Protein 4ZPJ (pdb70)

B-factor: mean 47.38, std 11.6, range [28.97, 118.09]

Structure (mmCIF, N/CA/C/O backbone):
data_4ZPJ
#
_entry.id   4ZPJ
#
_cell.length_a   46.818
_cell.length_b   88.531
_cell.length_c   99.397
_cell.angle_alpha   90.000
_cell.angle_beta   90.000
_cell.angle_gamma   90.000
#
_symmetry.space_group_name_H-M   'P 21 21 21'
#
loop_
_entity.id
_entity.type
_entity.pdbx_description
1 polymer 'Extracellular ligand-binding receptor'
2 non-polymer 'ZINC ION'
3 non-polymer 'CHLORIDE ION'
4 water water
#
loop_
_atom_site.group_PDB
_atom_site.id
_atom_site.type_symbol
_atom_site.label_atom_id
_atom_site.label_alt_id
_atom_site.label_comp_id
_atom_site.label_asym_id
_atom_site.label_entity_id
_atom_site.label_seq_id
_atom_site.pdbx_PDB_ins_code
_atom_site.Cartn_x
_atom_site.Cartn_y
_atom_site.Cartn_z
_atom_site.occupancy
_atom_site.B_iso_or_equiv
_atom_site.auth_seq_id
_atom_site.auth_comp_id
_atom_site.auth_asym_id
_atom_site.auth_atom_id
_atom_site.pdbx_PDB_model_num
ATOM 1 N N . GLU A 1 53 ? 28.581 29.303 33.681 1.00 62.41 79 GLU A N 1
ATOM 2 C CA . GLU A 1 53 ? 29.725 29.479 34.621 1.00 63.18 79 GLU A CA 1
ATOM 3 C C . GLU A 1 53 ? 30.427 30.835 34.411 1.00 59.55 79 GLU A C 1
ATOM 4 O O . GLU A 1 53 ? 30.475 31.632 35.351 1.00 57.10 79 GLU A O 1
ATOM 10 N N . PRO A 1 54 ? 30.970 31.111 33.200 1.00 58.96 80 PRO A N 1
ATOM 11 C CA . PRO A 1 54 ? 31.718 32.373 33.164 1.00 57.23 80 PRO A CA 1
ATOM 12 C C . PRO A 1 54 ? 30.842 33.615 33.249 1.00 54.87 80 PRO A C 1
ATOM 13 O O . PRO A 1 54 ? 29.689 33.621 32.823 1.00 53.20 80 PRO A O 1
ATOM 17 N N . ILE A 1 55 ? 31.415 34.655 33.841 1.00 51.75 81 ILE A N 1
ATOM 18 C CA . ILE A 1 55 ? 30.758 35.924 33.969 1.00 50.00 81 ILE A CA 1
ATOM 19 C C . ILE A 1 55 ? 31.243 36.729 32.794 1.00 50.22 81 ILE A C 1
ATOM 20 O O . ILE A 1 55 ? 32.406 37.041 32.719 1.00 52.69 81 ILE A O 1
ATOM 25 N N . ARG A 1 56 ? 30.360 37.053 31.868 1.00 50.30 82 ARG A N 1
ATOM 26 C CA . ARG A 1 56 ? 30.755 37.763 30.669 1.00 49.52 82 ARG A CA 1
ATOM 27 C C . ARG A 1 56 ? 30.494 39.260 30.727 1.00 44.64 82 ARG A C 1
ATOM 28 O O . ARG A 1 56 ? 29.374 39.720 30.853 1.00 46.22 82 ARG A O 1
ATOM 36 N N . ILE A 1 57 ? 31.555 40.021 30.575 1.00 42.05 83 ILE A N 1
ATOM 37 C CA . ILE A 1 57 ? 31.516 41.422 30.667 1.00 43.54 83 ILE A CA 1
ATOM 38 C C . ILE A 1 57 ? 32.019 42.106 29.403 1.00 43.18 83 ILE A C 1
ATOM 39 O O . ILE A 1 57 ? 33.165 41.925 28.994 1.00 45.54 83 ILE A O 1
ATOM 44 N N . GLY A 1 58 ? 31.168 42.912 28.804 1.00 42.18 84 GLY A N 1
ATOM 45 C CA . GLY A 1 58 ? 31.539 43.602 27.573 1.00 44.26 84 GLY A CA 1
ATOM 46 C C . GLY A 1 58 ? 32.260 44.871 27.901 1.00 41.92 84 GLY A C 1
ATOM 47 O O . GLY A 1 58 ? 31.950 45.516 28.892 1.00 48.13 84 GLY A O 1
ATOM 48 N N . VAL A 1 59 ? 33.244 45.221 27.103 1.00 41.25 85 VAL A N 1
ATOM 49 C CA . VAL A 1 59 ? 33.903 46.496 27.249 1.00 40.76 85 VAL A CA 1
ATOM 50 C C . VAL A 1 59 ? 33.904 47.160 25.902 1.00 42.59 85 VAL A C 1
ATOM 51 O O . VAL A 1 59 ? 34.445 46.602 24.901 1.00 39.95 85 VAL A O 1
ATOM 55 N N . LEU A 1 60 ? 33.268 48.318 25.842 1.00 41.09 86 LEU A N 1
ATOM 56 C CA . LEU A 1 60 ? 33.192 49.078 24.573 1.00 40.91 86 LEU A CA 1
ATOM 57 C C . LEU A 1 60 ? 34.035 50.319 24.791 1.00 42.03 86 LEU A C 1
ATOM 58 O O . LEU A 1 60 ? 33.734 51.140 25.680 1.00 41.32 86 LEU A O 1
ATOM 63 N N . LEU A 1 61 ? 35.103 50.477 24.020 1.00 42.10 87 LEU A N 1
ATOM 64 C CA . LEU A 1 61 ? 35.983 51.630 24.230 1.00 41.46 87 LEU A CA 1
ATOM 65 C C . LEU A 1 61 ? 36.443 52.152 22.891 1.00 41.48 87 LEU A C 1
ATOM 66 O O . LEU A 1 61 ? 36.386 51.424 21.886 1.00 40.89 87 LEU A O 1
ATOM 71 N N . THR A 1 62 ? 36.912 53.401 22.876 1.00 38.82 88 THR A N 1
ATOM 72 C CA . THR A 1 62 ? 37.587 53.936 21.705 1.00 39.07 88 THR A CA 1
ATOM 73 C C . THR A 1 62 ? 39.031 53.660 21.898 1.00 40.38 88 THR A C 1
ATOM 74 O O . THR A 1 62 ? 39.656 54.259 22.795 1.00 37.80 88 THR A O 1
ATOM 78 N N . LEU A 1 63 ? 39.573 52.735 21.082 1.00 42.01 89 LEU A N 1
ATOM 79 C CA . LEU A 1 63 ? 40.917 52.261 21.321 1.00 42.04 89 LEU A CA 1
ATOM 80 C C . LEU A 1 63 ? 41.887 52.463 20.170 1.00 45.80 89 LEU A C 1
ATOM 81 O O . LEU A 1 63 ? 43.035 52.066 20.300 1.00 49.40 89 LEU A O 1
ATOM 86 N N . SER A 1 64 ? 41.414 53.043 19.071 1.00 46.41 90 SER A N 1
ATOM 87 C CA . SER A 1 64 ? 42.227 53.512 17.951 1.00 48.31 90 SER A CA 1
ATOM 88 C C . SER A 1 64 ? 41.708 54.889 17.497 1.00 49.51 90 SER A C 1
ATOM 89 O O . SER A 1 64 ? 40.735 55.383 18.021 1.00 46.52 90 SER A O 1
ATOM 92 N N . GLY A 1 65 ? 42.347 55.492 16.493 1.00 54.15 91 GLY A N 1
ATOM 93 C CA . GLY A 1 65 ? 42.142 56.920 16.176 1.00 55.83 91 GLY A CA 1
ATOM 94 C C . GLY A 1 65 ? 42.737 57.818 17.280 1.00 58.78 91 GLY A C 1
ATOM 95 O O . GLY A 1 65 ? 43.246 57.346 18.297 1.00 54.09 91 GLY A O 1
ATOM 96 N N . PRO A 1 66 ? 42.674 59.140 17.090 1.00 63.51 92 PRO A N 1
ATOM 97 C CA . PRO A 1 66 ? 43.263 60.056 18.072 1.00 60.72 92 PRO A CA 1
ATOM 98 C C . PRO A 1 66 ? 42.640 59.964 19.498 1.00 56.96 92 PRO A C 1
ATOM 99 O O . PRO A 1 66 ? 43.292 60.290 20.500 1.00 54.68 92 PRO A O 1
ATOM 103 N N . GLN A 1 67 ? 41.430 59.454 19.642 1.00 53.89 93 GLN A N 1
ATOM 104 C CA . GLN A 1 67 ? 40.929 59.303 21.013 1.00 54.25 93 GLN A CA 1
ATOM 105 C C . GLN A 1 67 ? 41.346 58.006 21.709 1.00 49.90 93 GLN A C 1
ATOM 106 O O . GLN A 1 67 ? 41.068 57.840 22.876 1.00 48.76 93 GLN A O 1
ATOM 112 N N . GLY A 1 68 ? 42.078 57.141 21.020 1.00 46.41 94 GLY A N 1
ATOM 113 C CA . GLY A 1 68 ? 42.451 55.850 21.550 1.00 46.67 94 GLY A CA 1
ATOM 114 C C . GLY A 1 68 ? 43.234 55.880 22.812 1.00 44.17 94 GLY A C 1
ATOM 115 O O . GLY A 1 68 ? 43.136 54.998 23.634 1.00 47.67 94 GLY A O 1
ATOM 116 N N . VAL A 1 69 ? 44.033 56.895 22.977 1.00 45.03 95 VAL A N 1
ATOM 117 C CA A VAL A 1 69 ? 44.771 57.081 24.227 0.60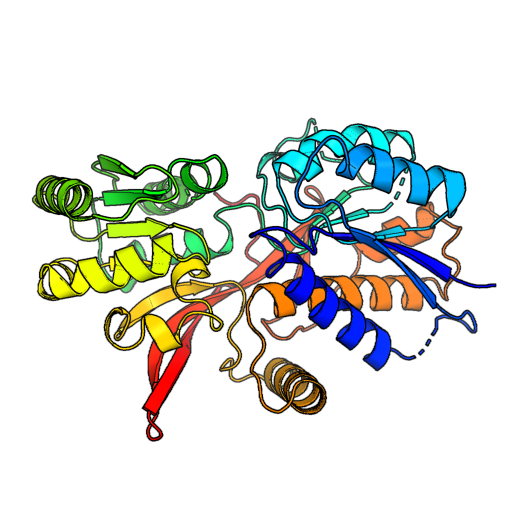 46.50 95 VAL A CA 1
ATOM 118 C CA B VAL A 1 69 ? 44.764 57.085 24.235 0.40 44.91 95 VAL A CA 1
ATOM 119 C C . VAL A 1 69 ? 43.860 57.096 25.489 1.00 44.79 95 VAL A C 1
ATOM 120 O O . VAL A 1 69 ? 44.273 56.627 26.549 1.00 43.06 95 VAL A O 1
ATOM 127 N N . ASN A 1 70 ? 42.630 57.597 25.351 1.00 43.21 96 ASN A N 1
ATOM 128 C CA . ASN A 1 70 ? 41.663 57.666 26.442 1.00 44.03 96 ASN A CA 1
ATOM 129 C C . ASN A 1 70 ? 41.051 56.294 26.737 1.00 44.94 96 ASN A C 1
ATOM 130 O O . ASN A 1 70 ? 41.023 55.829 27.900 1.00 38.54 96 ASN A O 1
ATOM 135 N N . GLY A 1 71 ? 40.626 55.595 25.687 1.00 42.41 97 GLY A N 1
ATOM 136 C CA . GLY A 1 71 ? 40.162 54.229 25.914 1.00 43.42 97 GLY A CA 1
ATOM 137 C C . GLY A 1 71 ? 41.218 53.301 26.512 1.00 42.60 97 GLY A C 1
ATOM 138 O O . GLY A 1 71 ? 40.932 52.524 27.437 1.00 41.69 97 GLY A O 1
ATOM 139 N N . GLU A 1 72 ? 42.433 53.382 25.972 1.00 40.92 98 GLU A N 1
ATOM 140 C CA . GLU A 1 72 ? 43.579 52.624 26.491 1.00 41.02 98 GLU A CA 1
ATOM 141 C C . GLU A 1 72 ? 43.747 52.849 28.017 1.00 39.29 98 GLU A C 1
ATOM 142 O O . GLU A 1 72 ? 43.986 51.895 28.780 1.00 37.64 98 GLU A O 1
ATOM 148 N N . GLY A 1 73 ? 43.6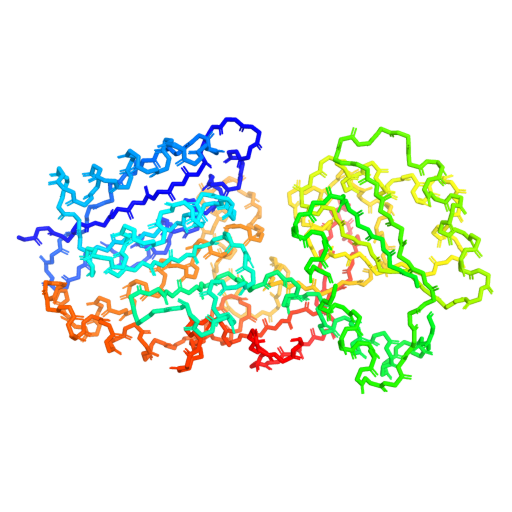14 54.098 28.450 1.00 38.11 99 GLY A N 1
ATOM 149 C CA . GLY A 1 73 ? 43.749 54.440 29.879 1.00 38.42 99 GLY A CA 1
ATOM 150 C C . GLY A 1 73 ? 42.646 53.804 30.701 1.00 39.03 99 GLY A C 1
ATOM 151 O O . GLY A 1 73 ? 42.871 53.279 31.781 1.00 39.15 99 GLY A O 1
ATOM 152 N N . ASN A 1 74 ? 41.435 53.849 30.163 1.00 39.18 100 ASN A N 1
ATOM 153 C CA . ASN A 1 74 ? 40.321 53.253 30.811 1.00 38.19 100 ASN A CA 1
ATOM 154 C C . ASN A 1 74 ? 40.569 51.724 30.949 1.00 39.78 100 ASN A C 1
ATOM 155 O O . ASN A 1 74 ? 40.314 51.150 32.011 1.00 38.89 100 ASN A O 1
ATOM 160 N N . LEU A 1 75 ? 41.070 51.090 29.880 1.00 38.15 101 LEU A N 1
ATOM 161 C CA . LEU A 1 75 ? 41.277 49.664 29.876 1.00 36.76 101 LEU A CA 1
ATOM 162 C C . LEU A 1 75 ? 42.363 49.257 30.840 1.00 36.57 101 LEU A C 1
ATOM 163 O O . LEU A 1 75 ? 42.209 48.272 31.554 1.00 38.71 101 LEU A O 1
ATOM 168 N N . ARG A 1 76 ? 43.439 50.010 30.917 1.00 37.93 102 ARG A N 1
ATOM 169 C CA . ARG A 1 76 ? 44.446 49.737 31.963 1.00 38.29 102 ARG A CA 1
ATOM 170 C C . ARG A 1 76 ? 43.912 49.816 33.381 1.00 39.90 102 ARG A C 1
ATOM 171 O O . ARG A 1 76 ? 44.229 48.973 34.217 1.00 41.50 102 ARG A O 1
ATOM 179 N N . GLY A 1 77 ? 43.131 50.838 33.698 1.00 42.24 103 GLY A N 1
ATOM 180 C CA . GLY A 1 77 ? 42.580 50.949 35.077 1.00 40.51 103 GLY A CA 1
ATOM 181 C C . GLY A 1 77 ? 41.646 49.783 35.414 1.00 38.45 103 GLY A C 1
ATOM 182 O O . GLY A 1 77 ? 41.688 49.191 36.484 1.00 36.50 103 GLY A O 1
ATOM 183 N N . LEU A 1 78 ? 40.787 49.487 34.469 1.00 37.21 104 LEU A N 1
ATOM 184 C CA . LEU A 1 78 ? 39.770 48.466 34.604 1.00 37.98 104 LEU A CA 1
ATOM 185 C C . LEU A 1 78 ? 40.370 47.087 34.829 1.00 36.90 104 LEU A C 1
ATOM 186 O O . LEU A 1 78 ? 39.927 46.389 35.744 1.00 37.19 104 LEU A O 1
ATOM 191 N N . THR A 1 79 ? 41.386 46.692 34.046 1.00 36.59 105 THR A N 1
ATOM 192 C CA . THR A 1 79 ? 41.956 45.373 34.200 1.00 40.47 105 THR A CA 1
ATOM 193 C C . THR A 1 79 ? 42.794 45.252 35.452 1.00 40.23 105 THR A C 1
ATOM 194 O O . THR A 1 79 ? 42.788 44.220 36.076 1.00 48.15 105 THR A O 1
ATOM 198 N N . LEU A 1 80 ? 43.524 46.295 35.793 1.00 38.58 106 LEU A N 1
ATOM 199 C CA . LEU A 1 80 ? 44.205 46.334 37.061 1.00 42.55 106 LEU A CA 1
ATOM 200 C C . LEU A 1 80 ? 43.258 46.055 38.244 1.00 40.02 106 LEU A C 1
ATOM 201 O O . LEU A 1 80 ? 43.613 45.269 39.103 1.00 40.06 106 LEU A O 1
ATOM 206 N N . ALA A 1 81 ? 42.054 46.642 38.252 1.00 38.10 107 ALA A N 1
ATOM 207 C CA . ALA A 1 81 ? 41.081 46.408 39.360 1.00 39.27 107 ALA A CA 1
ATOM 208 C C . ALA A 1 81 ? 40.538 45.045 39.332 1.00 41.16 107 ALA A C 1
ATOM 209 O O . ALA A 1 81 ? 40.414 44.439 40.375 1.00 41.09 107 ALA A O 1
ATOM 211 N N . LEU A 1 82 ? 40.217 44.532 38.144 1.00 41.19 108 LEU A N 1
ATOM 212 C CA . LEU A 1 82 ? 39.674 43.204 38.109 1.00 42.32 108 LEU A CA 1
ATOM 213 C C . LEU A 1 82 ? 40.721 42.148 38.494 1.00 42.54 108 LEU A C 1
ATOM 214 O O . LEU A 1 82 ? 40.406 41.167 39.166 1.00 43.88 108 LEU A O 1
ATOM 219 N N . ASP A 1 83 ? 41.962 42.354 38.113 1.00 41.84 109 ASP A N 1
ATOM 220 C CA . ASP A 1 83 ? 43.026 41.464 38.552 1.00 45.21 109 ASP A CA 1
ATOM 221 C C . ASP A 1 83 ? 43.286 41.494 40.059 1.00 47.19 109 ASP A C 1
ATOM 222 O O . ASP A 1 83 ? 43.536 40.461 40.641 1.00 45.12 109 ASP A O 1
ATOM 227 N N . GLN A 1 84 ? 43.201 42.656 40.710 1.00 49.00 110 GLN A N 1
ATOM 228 C CA . GLN A 1 84 ? 43.403 42.674 42.177 1.00 49.38 110 GLN A CA 1
ATOM 229 C C . GLN A 1 84 ? 42.349 41.867 42.890 1.00 51.39 110 GLN A C 1
ATOM 230 O O . GLN A 1 84 ? 42.619 41.292 43.937 1.00 49.03 110 GLN A O 1
ATOM 236 N N . ALA A 1 85 ? 41.149 41.859 42.310 1.00 54.22 111 ALA A N 1
ATOM 237 C CA . ALA A 1 85 ? 40.040 41.052 42.780 1.00 54.46 111 ALA A CA 1
ATOM 238 C C . ALA A 1 85 ? 40.130 39.582 42.346 1.00 55.70 111 ALA A C 1
ATOM 239 O O . ALA A 1 85 ? 39.262 38.801 42.681 1.00 60.94 111 ALA A O 1
ATOM 241 N N . GLY A 1 86 ? 41.143 39.195 41.578 1.00 56.83 112 GLY A N 1
ATOM 242 C CA . GLY A 1 86 ? 41.302 37.760 41.201 1.00 56.10 112 GLY A CA 1
ATOM 243 C C . GLY A 1 86 ? 40.564 37.271 39.963 1.00 55.00 112 GLY A C 1
ATOM 244 O O . GLY A 1 86 ? 40.665 36.087 39.604 1.00 58.03 112 GLY A O 1
ATOM 253 N N . GLN A 1 88 ? 37.591 36.510 39.335 1.00 53.25 114 GLN A N 1
ATOM 254 C CA . GLN A 1 88 ? 36.564 35.499 39.547 1.00 54.88 114 GLN A CA 1
ATOM 255 C C . GLN A 1 88 ? 35.670 35.906 40.695 1.00 53.00 114 GLN A C 1
ATOM 256 O O . GLN A 1 88 ? 36.101 36.587 41.597 1.00 52.39 114 GLN A O 1
ATOM 262 N N . PHE A 1 89 ? 34.409 35.504 40.634 1.00 54.63 115 PHE A N 1
ATOM 263 C CA . PHE A 1 89 ? 33.452 35.833 41.665 1.00 51.89 115 PHE A CA 1
ATOM 264 C C . PHE A 1 89 ? 32.540 34.688 41.924 1.00 53.48 115 PHE A C 1
ATOM 265 O O . PHE A 1 89 ? 31.941 34.140 40.982 1.00 54.17 115 PHE A O 1
ATOM 273 N N . GLY A 1 90 ? 32.452 34.322 43.202 1.00 54.16 116 GLY A N 1
ATOM 274 C CA . GLY A 1 90 ? 31.668 33.187 43.637 1.00 58.65 116 GLY A CA 1
ATOM 275 C C . GLY A 1 90 ? 31.973 31.904 42.885 1.00 60.69 116 GLY A C 1
ATOM 276 O O . GLY A 1 90 ? 31.055 31.174 42.535 1.00 62.03 116 GLY A O 1
ATOM 277 N N . GLY A 1 91 ? 33.260 31.639 42.638 1.00 61.65 117 GLY A N 1
ATOM 278 C CA . GLY A 1 91 ? 33.693 30.442 41.882 1.00 62.44 117 GLY A CA 1
ATOM 279 C C . GLY A 1 91 ? 33.542 30.577 40.364 1.00 60.31 117 GLY A C 1
ATOM 280 O O . GLY A 1 91 ? 33.719 29.612 39.642 1.00 63.63 117 GLY A O 1
ATOM 281 N N . ARG A 1 92 ? 33.219 31.769 39.877 1.00 54.59 118 ARG A N 1
ATOM 282 C CA . ARG A 1 92 ? 32.930 31.954 38.470 1.00 54.35 118 ARG A CA 1
ATOM 283 C C . ARG A 1 92 ? 33.974 32.873 37.853 1.00 51.79 118 ARG A C 1
ATOM 284 O O . ARG A 1 92 ? 34.195 33.954 38.357 1.00 52.09 118 ARG A O 1
ATOM 292 N N . PRO A 1 93 ? 34.623 32.429 36.769 1.00 50.79 119 PRO A N 1
ATOM 293 C CA . PRO A 1 93 ? 35.674 33.199 36.158 1.00 51.43 119 PRO A CA 1
ATOM 294 C C . PRO A 1 93 ? 35.047 34.337 35.354 1.00 51.54 119 PRO A C 1
ATOM 295 O O . PRO A 1 93 ? 33.998 34.135 34.725 1.00 54.21 119 PRO A O 1
ATOM 299 N N . VAL A 1 94 ? 35.678 35.500 35.366 1.00 51.07 120 VAL A N 1
ATOM 300 C CA . VAL A 1 94 ? 35.264 36.611 34.509 1.00 52.99 120 VAL A CA 1
ATOM 301 C C . VAL A 1 94 ? 35.903 36.460 33.138 1.00 54.92 120 VAL A C 1
ATOM 302 O O . VAL A 1 94 ? 37.036 36.028 33.032 1.00 56.11 120 VAL A O 1
ATOM 306 N N . GLU A 1 95 ? 35.178 36.795 32.086 1.00 56.83 121 GLU A N 1
ATOM 307 C CA . GLU A 1 95 ? 35.833 37.046 30.827 1.00 60.14 121 GLU A CA 1
ATOM 308 C C . GLU A 1 95 ? 35.425 38.382 30.219 1.00 55.53 121 GLU A C 1
ATOM 309 O O . GLU A 1 95 ? 34.253 38.655 29.974 1.00 56.34 121 GLU A O 1
ATOM 315 N N . LEU A 1 96 ? 36.430 39.198 29.981 1.00 49.46 122 LEU A N 1
ATOM 316 C CA . LEU A 1 96 ? 36.261 40.451 29.296 1.00 48.38 122 LEU A CA 1
ATOM 317 C C . LEU A 1 96 ? 36.215 40.291 27.796 1.00 46.64 122 LEU A C 1
ATOM 318 O O . LEU A 1 96 ? 37.105 39.727 27.225 1.00 49.09 122 LEU A O 1
ATOM 323 N N . ILE A 1 97 ? 35.169 40.791 27.174 1.00 46.51 123 ILE A N 1
ATOM 324 C CA . ILE A 1 97 ? 35.053 40.838 25.735 1.00 46.53 123 ILE A CA 1
ATOM 325 C C . ILE A 1 97 ? 35.178 42.319 25.346 1.00 45.25 123 ILE A C 1
ATOM 326 O O . ILE A 1 97 ? 34.321 43.141 25.708 1.00 44.53 123 ILE A O 1
ATOM 331 N N . ILE A 1 98 ? 36.271 42.653 24.669 1.00 43.89 124 ILE A N 1
ATOM 332 C CA . ILE A 1 98 ? 36.633 44.024 24.397 1.00 43.77 124 ILE A CA 1
ATOM 333 C C . ILE A 1 98 ? 36.343 44.345 22.937 1.00 44.94 124 ILE A C 1
ATOM 334 O O . ILE A 1 98 ? 36.861 43.671 22.031 1.00 47.24 124 ILE A O 1
ATOM 339 N N . GLU A 1 99 ? 35.551 45.398 22.714 1.00 43.59 125 GLU A N 1
ATOM 340 C CA . GLU A 1 99 ? 35.315 45.928 21.379 1.00 44.37 125 GLU A CA 1
ATOM 341 C C . GLU A 1 99 ? 35.716 47.385 21.226 1.00 45.42 125 GLU A C 1
ATOM 342 O O . GLU A 1 99 ? 35.363 48.266 22.058 1.00 40.67 125 GLU A O 1
ATOM 348 N N . ASP A 1 100 ? 36.456 47.634 20.155 1.00 43.97 126 ASP A N 1
ATOM 349 C CA . ASP A 1 100 ? 36.883 49.000 19.775 1.00 44.95 126 ASP A CA 1
ATOM 350 C C . ASP A 1 100 ? 35.779 49.690 18.951 1.00 45.26 126 ASP A C 1
ATOM 351 O O . ASP A 1 100 ? 35.345 49.160 17.891 1.00 46.76 126 ASP A O 1
ATOM 356 N N . SER A 1 101 ? 35.333 50.852 19.424 1.00 42.99 127 SER A N 1
ATOM 357 C CA . SER A 1 101 ? 34.320 51.662 18.725 1.00 44.46 127 SER A CA 1
ATOM 358 C C . SER A 1 101 ? 34.954 52.621 17.716 1.00 46.51 127 SER A C 1
ATOM 359 O O . SER A 1 101 ? 34.241 53.230 16.927 1.00 44.36 127 SER A O 1
ATOM 362 N N . ALA A 1 102 ? 36.286 52.758 17.786 1.00 46.73 128 ALA A N 1
ATOM 363 C CA . ALA A 1 102 ? 37.071 53.616 16.893 1.00 51.46 128 ALA A CA 1
ATOM 364 C C . ALA A 1 102 ? 36.584 55.052 16.934 1.00 52.32 128 ALA A C 1
ATOM 365 O O . ALA A 1 102 ? 36.677 55.768 15.926 1.00 53.17 128 ALA A O 1
ATOM 367 N N . GLY A 1 103 ? 36.026 55.462 18.073 1.00 51.85 129 GLY A N 1
ATOM 368 C CA . GLY A 1 103 ? 35.474 56.799 18.193 1.00 51.04 129 GLY A CA 1
ATOM 369 C C . GLY A 1 103 ? 34.334 57.142 17.261 1.00 52.94 129 GLY A C 1
ATOM 370 O O . GLY A 1 103 ? 34.116 58.307 17.011 1.00 51.83 129 GLY A O 1
ATOM 371 N N . GLN A 1 104 ? 33.579 56.151 16.778 1.00 55.46 130 GLN A N 1
ATOM 372 C CA . GLN A 1 104 ? 32.520 56.415 15.777 1.00 59.71 130 GLN A CA 1
ATOM 373 C C . GLN A 1 104 ? 31.154 55.910 16.218 1.00 57.37 130 GLN A C 1
ATOM 374 O O . GLN A 1 104 ? 30.972 54.704 16.392 1.00 57.17 130 GLN A O 1
ATOM 380 N N . PRO A 1 105 ? 30.167 56.814 16.331 1.00 56.87 131 PRO A N 1
ATOM 381 C CA . PRO A 1 105 ? 28.805 56.421 16.722 1.00 56.35 131 PRO A CA 1
ATOM 382 C C . PRO A 1 105 ? 28.240 55.178 16.032 1.00 56.22 131 PRO A C 1
ATOM 383 O O . PRO A 1 105 ? 27.747 54.288 16.720 1.00 50.79 131 PRO A O 1
ATOM 387 N N . GLU A 1 106 ? 28.342 55.098 14.704 1.00 57.33 132 GLU A N 1
ATOM 388 C CA A GLU A 1 106 ? 27.757 53.929 14.026 0.60 61.36 132 GLU A CA 1
ATOM 389 C CA B GLU A 1 106 ? 27.874 53.957 13.907 0.40 58.65 132 GLU A CA 1
ATOM 390 C C . GLU A 1 106 ? 28.512 52.657 14.401 1.00 59.12 132 GLU A C 1
ATOM 391 O O . GLU A 1 106 ? 27.859 51.652 14.653 1.00 61.12 132 GLU A O 1
ATOM 402 N N . GLN A 1 107 ? 29.841 52.698 14.509 1.00 56.12 133 GLN A N 1
ATOM 403 C CA . GLN A 1 107 ? 30.581 51.543 14.958 1.00 55.18 133 GLN A CA 1
ATOM 404 C C . GLN A 1 107 ? 30.276 51.243 16.439 1.00 51.41 133 GLN A C 1
ATOM 405 O O . GLN A 1 107 ? 30.286 50.096 16.821 1.00 47.93 133 GLN A O 1
ATOM 411 N N . ALA A 1 108 ? 29.948 52.259 17.251 1.00 51.93 134 ALA A N 1
ATOM 412 C CA . ALA A 1 108 ? 29.611 52.036 18.667 1.00 50.54 134 ALA A CA 1
ATOM 413 C C . ALA A 1 108 ? 28.339 51.218 18.744 1.00 50.92 134 ALA A C 1
ATOM 414 O O . ALA A 1 108 ? 28.234 50.299 19.545 1.00 48.29 134 ALA A O 1
ATOM 416 N N . ILE A 1 109 ? 27.413 51.528 17.846 1.00 50.91 135 ILE A N 1
ATOM 417 C CA . ILE A 1 109 ? 26.133 50.828 17.728 1.00 53.41 135 ILE A CA 1
ATOM 418 C C . ILE A 1 109 ? 26.282 49.361 17.322 1.00 51.75 135 ILE A C 1
ATOM 419 O O . ILE A 1 109 ? 25.709 48.457 17.945 1.00 52.76 135 ILE A O 1
ATOM 424 N N . THR A 1 110 ? 27.040 49.143 16.265 1.00 50.78 136 THR A N 1
ATOM 425 C CA . THR A 1 110 ? 27.344 47.820 15.787 1.00 50.83 136 THR A CA 1
ATOM 426 C C . THR A 1 110 ? 28.046 47.040 16.894 1.00 49.08 136 THR A C 1
ATOM 427 O O . THR A 1 110 ? 27.672 45.936 17.236 1.00 50.01 136 THR A O 1
ATOM 431 N N . LYS A 1 111 ? 29.107 47.595 17.430 1.00 48.27 137 LYS A N 1
ATOM 432 C CA . LYS A 1 111 ? 29.809 46.892 18.497 1.00 49.51 137 LYS A CA 1
ATOM 433 C C . LYS A 1 111 ? 28.913 46.565 19.686 1.00 47.79 137 LYS A C 1
ATOM 434 O O . LYS A 1 111 ? 29.002 45.473 20.226 1.00 47.04 137 LYS A O 1
ATOM 440 N N . THR A 1 112 ? 28.060 47.507 20.074 1.00 46.72 138 THR A N 1
ATOM 441 C CA . THR A 1 112 ? 27.232 47.341 21.244 1.00 47.61 138 THR A CA 1
ATOM 442 C C . THR A 1 112 ? 26.213 46.283 20.925 1.00 50.96 138 THR A C 1
ATOM 443 O O . THR A 1 112 ? 26.009 45.387 21.734 1.00 50.76 138 THR A O 1
ATOM 447 N N . ARG A 1 113 ? 25.618 46.330 19.722 1.00 53.99 139 ARG A N 1
ATOM 448 C CA . ARG A 1 113 ? 24.647 45.299 19.370 1.00 57.95 139 ARG A CA 1
ATOM 449 C C . ARG A 1 113 ? 25.253 43.910 19.408 1.00 55.02 139 ARG A C 1
ATOM 450 O O . ARG A 1 113 ? 24.628 42.991 19.888 1.00 55.61 139 ARG A O 1
ATOM 458 N N . GLN A 1 114 ? 26.472 43.776 18.913 1.00 52.17 140 GLN A N 1
ATOM 459 C CA . GLN A 1 114 ? 27.195 42.504 18.961 1.00 55.03 140 GLN A CA 1
ATOM 460 C C . GLN A 1 114 ? 27.448 41.960 20.401 1.00 51.17 140 GLN A C 1
ATOM 461 O O . GLN A 1 114 ? 27.217 40.802 20.676 1.00 50.56 140 GLN A O 1
ATOM 467 N N . LEU A 1 115 ? 27.889 42.807 21.316 1.00 48.49 141 LEU A N 1
ATOM 468 C CA . LEU A 1 115 ? 28.204 42.357 22.669 1.00 48.27 141 LEU A CA 1
ATOM 469 C C . LEU A 1 115 ? 26.942 41.872 23.363 1.00 49.25 141 LEU A C 1
ATOM 470 O O . LEU A 1 115 ? 26.977 40.886 24.076 1.00 49.10 141 LEU A O 1
ATOM 475 N N . ILE A 1 116 ? 25.841 42.596 23.156 1.00 49.20 142 ILE A N 1
ATOM 476 C CA . ILE A 1 116 ? 24.552 42.181 23.666 1.00 52.17 142 ILE A CA 1
ATOM 477 C C . ILE A 1 116 ? 24.056 40.895 22.971 1.00 56.42 142 ILE A C 1
ATOM 478 O O . ILE A 1 116 ? 23.820 39.913 23.647 1.00 57.90 142 ILE A O 1
ATOM 483 N N . GLU A 1 117 ? 23.870 40.940 21.646 1.00 59.15 143 GLU A N 1
ATOM 484 C CA . GLU A 1 117 ? 23.211 39.857 20.869 1.00 68.56 143 GLU A CA 1
ATOM 485 C C . GLU A 1 117 ? 24.102 38.614 20.637 1.00 68.24 143 GLU A C 1
ATOM 486 O O . GLU A 1 117 ? 23.677 37.496 20.889 1.00 73.49 143 GLU A O 1
ATOM 492 N N . ARG A 1 118 ? 25.314 38.818 20.127 1.00 65.48 144 ARG A N 1
ATOM 493 C CA . ARG A 1 118 ? 26.273 37.721 19.856 1.00 66.18 144 ARG A CA 1
ATOM 494 C C . ARG A 1 118 ? 26.921 37.211 21.143 1.00 60.06 144 ARG A C 1
ATOM 495 O O . ARG A 1 118 ? 26.853 36.047 21.482 1.00 56.53 144 ARG A O 1
ATOM 503 N N . ASP A 1 119 ? 27.576 38.103 21.855 1.00 56.69 145 ASP A N 1
ATOM 504 C CA . ASP A 1 119 ? 28.418 37.668 22.959 1.00 56.64 145 ASP A CA 1
ATOM 505 C C . ASP A 1 119 ? 27.635 37.397 24.238 1.00 55.91 145 ASP A C 1
ATOM 506 O O . ASP A 1 119 ? 28.143 36.735 25.137 1.00 59.64 145 ASP A O 1
ATOM 511 N N . ARG A 1 120 ? 26.407 37.903 24.309 1.00 54.70 146 ARG A N 1
ATOM 512 C CA . ARG A 1 120 ? 25.515 37.675 25.437 1.00 57.54 146 ARG A CA 1
ATOM 513 C C . ARG A 1 120 ? 26.175 38.091 26.753 1.00 53.90 146 ARG A C 1
ATOM 514 O O . ARG A 1 120 ? 26.218 37.375 27.705 1.00 53.22 146 ARG A O 1
ATOM 522 N N . VAL A 1 121 ? 26.683 39.304 26.796 1.00 51.80 147 VAL A N 1
ATOM 523 C CA . VAL A 1 121 ? 27.329 39.761 28.000 1.00 49.47 147 VAL A CA 1
ATOM 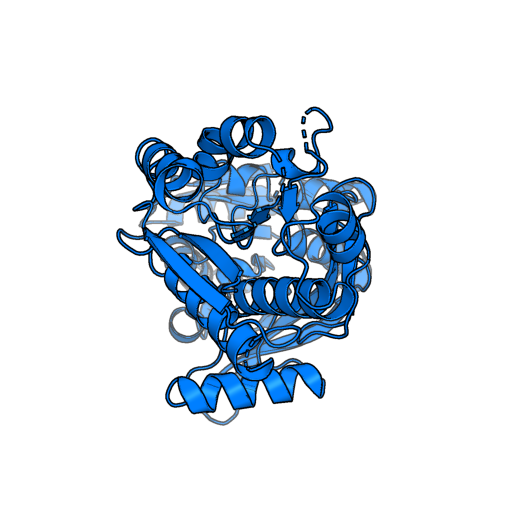524 C C . VAL A 1 121 ? 26.304 40.163 29.045 1.00 49.46 147 VAL A C 1
ATOM 525 O O . VAL A 1 121 ? 25.199 40.528 28.736 1.00 48.50 147 VAL A O 1
ATOM 529 N N . HIS A 1 122 ? 26.698 40.107 30.304 1.00 51.25 148 HIS A N 1
ATOM 530 C CA . HIS A 1 122 ? 25.797 40.390 31.405 1.00 52.43 148 HIS A CA 1
ATOM 531 C C . HIS A 1 122 ? 25.900 41.836 31.891 1.00 47.87 148 HIS A C 1
ATOM 532 O O . HIS A 1 122 ? 25.081 42.282 32.673 1.00 47.72 148 HIS A O 1
ATOM 539 N N . LEU A 1 123 ? 26.919 42.548 31.410 1.00 45.50 149 LEU A N 1
ATOM 540 C CA . LEU A 1 123 ? 27.254 43.877 31.845 1.00 43.70 149 LEU A CA 1
ATOM 541 C C . LEU A 1 123 ? 28.159 44.539 30.793 1.00 40.99 149 LEU A C 1
ATOM 542 O O . LEU A 1 123 ? 29.002 43.871 30.211 1.00 39.68 149 LEU A O 1
ATOM 547 N N . ILE A 1 124 ? 28.033 45.848 30.593 1.00 39.20 150 ILE A N 1
ATOM 548 C CA . ILE A 1 124 ? 28.923 46.592 29.700 1.00 39.39 150 ILE A CA 1
ATOM 549 C C . ILE A 1 124 ? 29.595 47.717 30.439 1.00 38.77 150 ILE A C 1
ATOM 550 O O . ILE A 1 124 ? 28.939 48.438 31.177 1.00 43.05 150 ILE A O 1
ATOM 555 N N . ALA A 1 125 ? 30.903 47.874 30.239 1.00 39.13 151 ALA A N 1
ATOM 556 C CA . ALA A 1 125 ? 31.675 48.970 30.833 1.00 37.97 151 ALA A CA 1
ATOM 557 C C . ALA A 1 125 ? 32.320 49.745 29.709 1.00 40.13 151 ALA A C 1
ATOM 558 O O . ALA A 1 125 ? 32.607 49.186 28.649 1.00 36.74 151 ALA A O 1
ATOM 560 N N . GLY A 1 126 ? 32.543 51.028 29.937 1.00 38.00 152 GLY A N 1
ATOM 561 C CA . GLY A 1 126 ? 33.311 51.818 29.000 1.00 37.89 152 GLY A CA 1
ATOM 562 C C . GLY A 1 126 ? 32.565 53.041 28.499 1.00 41.46 152 GLY A C 1
ATOM 563 O O . GLY A 1 126 ? 32.039 53.855 29.327 1.00 42.84 152 GLY A O 1
ATOM 564 N N . ILE A 1 127 ? 32.576 53.178 27.159 1.00 37.44 153 ILE A N 1
ATOM 565 C CA . ILE A 1 127 ? 32.019 54.280 26.405 1.00 40.50 153 ILE A CA 1
ATOM 566 C C . ILE A 1 127 ? 32.839 55.556 26.495 1.00 42.73 153 ILE A C 1
ATOM 567 O O . ILE A 1 127 ? 32.763 56.355 27.482 1.00 42.21 153 ILE A O 1
ATOM 572 N N . THR A 1 128 ? 33.647 55.751 25.466 1.00 39.39 154 THR A N 1
ATOM 573 C CA . THR A 1 128 ? 34.633 56.785 25.502 1.00 41.87 154 THR A CA 1
ATOM 574 C C . THR A 1 128 ? 34.040 58.142 25.132 1.00 40.03 154 THR A C 1
ATOM 575 O O . THR A 1 128 ? 34.243 59.068 25.855 1.00 40.25 154 THR A O 1
ATOM 579 N N . LEU A 1 129 ? 33.320 58.252 24.021 1.00 42.11 155 LEU A N 1
ATOM 580 C CA . LEU A 1 129 ? 32.872 59.581 23.528 1.00 43.96 155 LEU A CA 1
ATOM 581 C C . LEU A 1 129 ? 31.394 59.846 23.808 1.00 43.43 155 LEU A C 1
ATOM 582 O O . LEU A 1 129 ? 30.556 58.920 23.745 1.00 43.54 155 LEU A O 1
ATOM 587 N N . SER A 1 130 ? 31.083 61.108 24.103 1.00 40.00 156 SER A N 1
ATOM 588 C CA . SER A 1 130 ? 29.717 61.516 24.362 1.00 41.01 156 SER A CA 1
ATOM 589 C C . SER A 1 130 ? 28.832 61.258 23.184 1.00 43.56 156 SER A C 1
ATOM 590 O O . SER A 1 130 ? 27.704 60.802 23.363 1.00 44.33 156 SER A O 1
ATOM 593 N N . ASN A 1 131 ? 29.311 61.532 21.969 1.00 45.88 157 ASN A N 1
ATOM 594 C CA . ASN A 1 131 ? 28.495 61.161 20.794 1.00 51.48 157 ASN A CA 1
ATOM 595 C C . ASN A 1 131 ? 28.264 59.640 20.696 1.00 46.71 157 ASN A C 1
ATOM 596 O O . ASN A 1 131 ? 27.209 59.225 20.279 1.00 45.30 157 ASN A O 1
ATOM 601 N N . GLU A 1 132 ? 29.213 58.820 21.144 1.00 45.33 158 GLU A N 1
ATOM 602 C CA . GLU A 1 132 ? 28.996 57.364 21.124 1.00 45.98 158 GLU A CA 1
ATOM 603 C C . GLU A 1 132 ? 27.925 56.981 22.172 1.00 44.00 158 GLU A C 1
ATOM 604 O O . GLU A 1 132 ? 27.042 56.182 21.912 1.00 41.37 158 GLU A O 1
ATOM 610 N N . ALA A 1 133 ? 27.997 57.597 23.349 1.00 43.15 159 ALA A N 1
ATOM 611 C CA . ALA A 1 133 ? 26.992 57.369 24.424 1.00 43.87 159 ALA A CA 1
ATOM 612 C C . ALA A 1 133 ? 25.559 57.682 23.992 1.00 45.76 159 ALA A C 1
ATOM 613 O O . ALA A 1 133 ? 24.636 56.886 24.231 1.00 44.54 159 ALA A O 1
ATOM 615 N N . ALA A 1 134 ? 25.379 58.864 23.398 1.00 44.71 160 ALA A N 1
ATOM 616 C CA . ALA A 1 134 ? 24.077 59.276 22.914 1.00 49.42 160 ALA A CA 1
ATOM 617 C C . ALA A 1 134 ? 23.561 58.295 21.831 1.00 50.51 160 ALA A C 1
ATOM 618 O O . ALA A 1 134 ? 22.373 57.924 21.816 1.00 52.84 160 ALA A O 1
ATOM 620 N N . ALA A 1 135 ? 24.445 57.855 20.945 1.00 48.08 161 ALA A N 1
ATOM 621 C CA . ALA A 1 135 ? 24.013 56.925 19.906 1.00 48.95 161 ALA A CA 1
ATOM 622 C C . ALA A 1 135 ? 23.680 55.518 20.455 1.00 47.08 161 ALA A C 1
ATOM 623 O O . ALA A 1 135 ? 22.874 54.844 19.884 1.00 47.97 161 ALA A O 1
ATOM 625 N N . VAL A 1 136 ? 24.225 55.070 21.579 1.00 45.59 162 VAL A N 1
ATOM 626 C CA . VAL A 1 136 ? 23.890 53.670 22.045 1.00 46.01 162 VAL A CA 1
ATOM 627 C C . VAL A 1 136 ? 22.924 53.585 23.269 1.00 46.47 162 VAL A C 1
ATOM 628 O O . VAL A 1 136 ? 22.451 52.497 23.681 1.00 46.71 162 VAL A O 1
ATOM 632 N N . ARG A 1 137 ? 22.602 54.737 23.838 1.00 47.78 163 ARG A N 1
ATOM 633 C CA . ARG A 1 137 ? 21.795 54.796 25.079 1.00 45.90 163 ARG A CA 1
ATOM 634 C C . ARG A 1 137 ? 20.514 54.010 24.987 1.00 46.16 163 ARG A C 1
ATOM 635 O O . ARG A 1 137 ? 20.248 53.126 25.835 1.00 45.96 163 ARG A O 1
ATOM 643 N N . ASP A 1 138 ? 19.707 54.339 23.983 1.00 46.67 164 ASP A N 1
ATOM 644 C CA . ASP A 1 138 ? 18.449 53.638 23.733 1.00 48.41 164 ASP A CA 1
ATOM 645 C C . ASP A 1 138 ? 18.651 52.130 23.549 1.00 48.04 164 ASP A C 1
ATOM 646 O O . ASP A 1 138 ? 17.866 51.344 24.071 1.00 50.68 164 ASP A O 1
ATOM 651 N N . ILE A 1 139 ? 19.721 51.710 22.878 1.00 47.47 165 ILE A N 1
ATOM 652 C CA . ILE A 1 139 ? 19.995 50.265 22.724 1.00 47.49 165 ILE A CA 1
ATOM 653 C C . ILE A 1 139 ? 20.258 49.612 24.076 1.00 46.82 165 ILE A C 1
ATOM 654 O O . ILE A 1 139 ? 19.708 48.582 24.414 1.00 47.78 165 ILE A O 1
ATOM 659 N N . LEU A 1 140 ? 21.108 50.227 24.870 1.00 47.67 166 LEU A N 1
ATOM 660 C CA . LEU A 1 140 ? 21.406 49.662 26.160 1.00 46.28 166 LEU A CA 1
ATOM 661 C C . LEU A 1 140 ? 20.151 49.568 27.016 1.00 46.80 166 LEU A C 1
ATOM 662 O O . LEU A 1 140 ? 19.901 48.532 27.627 1.00 46.87 166 LEU A O 1
ATOM 667 N N . VAL A 1 141 ? 19.330 50.609 27.003 1.00 47.85 167 VAL A N 1
ATOM 668 C CA . VAL A 1 141 ? 18.127 50.633 27.865 1.00 48.15 167 VAL A CA 1
ATOM 669 C C . VAL A 1 141 ? 17.089 49.655 27.387 1.00 50.44 167 VAL A C 1
ATOM 670 O O . VAL A 1 141 ? 16.547 48.869 28.176 1.00 48.12 167 VAL A O 1
ATOM 674 N N . GLN A 1 142 ? 16.853 49.644 26.078 1.00 55.73 168 GLN A N 1
ATOM 675 C CA . GLN A 1 142 ? 15.898 48.698 25.517 1.00 56.24 168 GLN A CA 1
ATOM 676 C C . GLN A 1 142 ? 16.333 47.289 25.841 1.00 54.83 168 GLN A C 1
ATOM 677 O O . GLN A 1 142 ? 15.516 46.437 26.149 1.00 57.85 168 GLN A O 1
ATOM 683 N N . ALA A 1 143 ? 17.628 47.030 25.773 1.00 51.49 169 ALA A N 1
ATOM 684 C CA . ALA A 1 143 ? 18.124 45.693 26.106 1.00 52.97 169 ALA A CA 1
ATOM 685 C C . ALA A 1 143 ? 18.216 45.402 27.640 1.00 51.95 169 ALA A C 1
ATOM 686 O O . ALA A 1 143 ? 18.543 44.300 28.041 1.00 48.70 169 ALA A O 1
ATOM 688 N N . GLU A 1 144 ? 17.885 46.373 28.483 1.00 52.08 170 GLU A N 1
ATOM 689 C CA . GLU A 1 144 ? 17.950 46.198 29.949 1.00 54.76 170 GLU A CA 1
ATOM 690 C C . GLU A 1 144 ? 19.342 45.692 30.357 1.00 51.22 170 GLU A C 1
ATOM 691 O O . GLU A 1 144 ? 19.491 44.757 31.133 1.00 53.09 170 GLU A O 1
ATOM 705 N N . PRO A 1 146 ? 22.877 46.399 32.146 1.00 40.97 172 PRO A N 1
ATOM 706 C CA . PRO A 1 146 ? 23.612 47.205 33.096 1.00 40.90 172 PRO A CA 1
ATOM 707 C C . PRO A 1 146 ? 24.886 47.713 32.489 1.00 39.91 172 PRO A C 1
ATOM 708 O O . PRO A 1 146 ? 25.613 46.965 31.822 1.00 43.49 172 PRO A O 1
ATOM 712 N N . THR A 1 147 ? 25.127 48.995 32.646 1.00 40.34 173 THR A N 1
ATOM 713 C CA . THR A 1 147 ? 26.172 49.682 31.883 1.00 39.80 173 THR A CA 1
ATOM 714 C C . THR A 1 147 ? 26.943 50.594 32.820 1.00 38.52 173 THR A C 1
ATOM 715 O O . THR A 1 147 ? 26.331 51.338 33.575 1.00 39.07 173 THR A O 1
ATOM 719 N N . ILE A 1 148 ? 28.266 50.507 32.795 1.00 37.15 174 ILE A N 1
ATOM 720 C CA . ILE A 1 148 ? 29.122 51.336 33.642 1.00 37.26 174 ILE A CA 1
ATOM 721 C C . ILE A 1 148 ? 29.929 52.269 32.714 1.00 37.24 174 ILE A C 1
ATOM 722 O O . ILE A 1 148 ? 30.861 51.819 32.036 1.00 34.32 174 ILE A O 1
ATOM 727 N N . VAL A 1 149 ? 29.576 53.544 32.685 1.00 36.45 175 VAL A N 1
ATOM 728 C CA . VAL A 1 149 ? 30.285 54.501 31.858 1.00 35.37 175 VAL A CA 1
ATOM 729 C C . VAL A 1 149 ? 31.551 55.000 32.516 1.00 36.61 175 VAL A C 1
ATOM 730 O O . VAL A 1 149 ? 31.512 55.568 33.617 1.00 34.75 175 VAL A O 1
ATOM 734 N N . THR A 1 150 ? 32.687 54.778 31.841 1.00 37.46 176 THR A N 1
ATOM 735 C CA . THR A 1 150 ? 33.977 55.110 32.442 1.00 37.21 176 THR A CA 1
ATOM 736 C C . THR A 1 150 ? 34.564 56.420 31.918 1.00 37.19 176 THR A C 1
ATOM 737 O O . THR A 1 150 ? 35.582 56.901 32.439 1.00 38.38 176 THR A O 1
ATOM 741 N N . ASN A 1 151 ? 33.953 57.023 30.900 1.00 37.76 177 ASN A N 1
ATOM 742 C CA . ASN A 1 151 ? 34.501 58.296 30.420 1.00 37.60 177 ASN A CA 1
ATOM 743 C C . ASN A 1 151 ? 33.452 59.267 29.998 1.00 37.98 177 ASN A C 1
ATOM 744 O O . ASN A 1 151 ? 33.201 60.180 30.732 1.00 42.97 177 ASN A O 1
ATOM 749 N N . ALA A 1 152 ? 32.830 59.074 28.838 1.00 39.21 178 ALA A N 1
ATOM 750 C CA . ALA A 1 152 ? 31.811 59.966 28.279 1.00 37.87 178 ALA A CA 1
ATOM 751 C C . ALA A 1 152 ? 31.094 60.855 29.315 1.00 39.61 178 ALA A C 1
ATOM 752 O O . ALA A 1 152 ? 30.264 60.375 30.075 1.00 42.33 178 ALA A O 1
ATOM 754 N N . GLY A 1 153 ? 31.397 62.146 29.322 1.00 38.68 179 GLY A N 1
ATOM 755 C CA . GLY A 1 153 ? 30.981 63.026 30.434 1.00 42.20 179 GLY A CA 1
ATOM 756 C C . GLY A 1 153 ? 29.703 63.799 30.107 1.00 43.08 179 GLY A C 1
ATOM 757 O O . GLY A 1 153 ? 29.230 64.624 30.921 1.00 39.22 179 GLY A O 1
ATOM 758 N N . LEU A 1 154 ? 29.163 63.536 28.923 1.00 39.56 180 LEU A N 1
ATOM 759 C CA . LEU A 1 154 ? 27.829 64.053 28.496 1.00 45.88 180 LEU A CA 1
ATOM 760 C C . LEU A 1 154 ? 26.849 64.319 29.658 1.00 42.28 180 LEU A C 1
ATOM 761 O O . LEU A 1 154 ? 26.358 63.386 30.311 1.00 39.02 180 LEU A O 1
ATOM 766 N N . GLN A 1 155 ? 26.546 65.579 29.903 1.00 41.49 181 GLN A N 1
ATOM 767 C CA . GLN A 1 155 ? 25.837 65.931 31.118 1.00 45.28 181 GLN A CA 1
ATOM 768 C C . GLN A 1 155 ? 24.473 65.275 31.204 1.00 44.70 181 GLN A C 1
ATOM 769 O O . GLN A 1 155 ? 24.112 64.725 32.238 1.00 44.57 181 GLN A O 1
ATOM 775 N N . ALA A 1 156 ? 23.722 65.349 30.119 1.00 44.78 182 ALA A N 1
ATOM 776 C CA . ALA A 1 156 ? 22.395 64.770 30.067 1.00 45.52 182 ALA A CA 1
ATOM 777 C C . ALA A 1 156 ? 22.332 63.301 30.521 1.00 44.13 182 ALA A C 1
ATOM 778 O O . ALA A 1 156 ? 21.318 62.864 31.057 1.00 43.31 182 ALA A O 1
ATOM 780 N N . LEU A 1 157 ? 23.388 62.526 30.326 1.00 41.35 183 LEU A N 1
ATOM 781 C CA . LEU A 1 157 ? 23.238 61.110 30.571 1.00 43.43 183 LEU A CA 1
ATOM 782 C C . LEU A 1 157 ? 22.790 60.815 31.997 1.00 44.01 183 LEU A C 1
ATOM 783 O O . LEU A 1 157 ? 22.085 59.846 32.214 1.00 47.02 183 LEU A O 1
ATOM 788 N N . THR A 1 158 ? 23.199 61.640 32.963 1.00 41.87 184 THR A N 1
ATOM 789 C CA . THR A 1 158 ? 22.762 61.473 34.347 1.00 42.89 184 THR A CA 1
ATOM 790 C C . THR A 1 158 ? 21.879 62.623 34.869 1.00 42.67 184 THR A C 1
ATOM 791 O O . THR A 1 158 ? 21.092 62.439 35.816 1.00 41.57 184 THR A O 1
ATOM 795 N N . ARG A 1 159 ? 22.023 63.805 34.295 1.00 41.65 185 ARG A N 1
ATOM 796 C CA . ARG A 1 159 ? 21.333 64.970 34.794 1.00 42.34 185 ARG A CA 1
ATOM 797 C C . ARG A 1 159 ? 19.939 65.207 34.214 1.00 46.10 185 ARG A C 1
ATOM 798 O O . ARG A 1 159 ? 19.090 65.818 34.849 1.00 51.34 185 ARG A O 1
ATOM 806 N N . ASP A 1 160 ? 19.705 64.731 33.007 1.00 48.38 186 ASP A N 1
ATOM 807 C CA . ASP A 1 160 ? 18.409 64.837 32.368 1.00 49.78 186 ASP A CA 1
ATOM 808 C C . ASP A 1 160 ? 17.597 63.625 32.772 1.00 48.39 186 ASP A C 1
ATOM 809 O O . ASP A 1 160 ? 17.956 62.521 32.402 1.00 51.40 186 ASP A O 1
ATOM 814 N N . PRO A 1 161 ? 16.482 63.836 33.489 1.00 47.75 187 PRO A N 1
ATOM 815 C CA . PRO A 1 161 ? 15.665 62.698 33.895 1.00 49.54 187 PRO A CA 1
ATOM 816 C C . PRO A 1 161 ? 15.174 61.843 32.714 1.00 48.69 187 PRO A C 1
ATOM 817 O O . PRO A 1 161 ? 14.893 60.686 32.921 1.00 48.91 187 PRO A O 1
ATOM 821 N N . ALA A 1 162 ? 15.097 62.381 31.498 1.00 48.10 188 ALA A N 1
ATOM 822 C CA . ALA A 1 162 ? 14.639 61.544 30.352 1.00 51.28 188 ALA A CA 1
ATOM 823 C C . ALA A 1 162 ? 15.716 60.653 29.731 1.00 51.24 188 ALA A C 1
ATOM 824 O O . ALA A 1 162 ? 15.367 59.690 29.069 1.00 57.92 188 ALA A O 1
ATOM 839 N N . ARG A 1 164 ? 18.377 59.430 31.617 1.00 44.81 190 ARG A N 1
ATOM 840 C CA . ARG A 1 164 ? 18.868 58.544 32.618 1.00 45.37 190 ARG A CA 1
ATOM 841 C C . ARG A 1 164 ? 18.055 57.305 32.628 1.00 45.05 190 ARG A C 1
ATOM 842 O O . ARG A 1 164 ? 17.007 57.220 31.981 1.00 49.27 190 ARG A O 1
ATOM 850 N N . SER A 1 165 ? 18.556 56.321 33.360 1.00 44.74 191 SER A N 1
ATOM 851 C CA . SER A 1 165 ? 17.880 55.030 33.461 1.00 47.57 191 SER A CA 1
ATOM 852 C C . SER A 1 165 ? 18.517 54.241 34.589 1.00 43.28 191 SER A C 1
ATOM 853 O O . SER A 1 165 ? 19.702 54.394 34.844 1.00 44.12 191 SER A O 1
ATOM 856 N N . PRO A 1 166 ? 17.763 53.352 35.239 1.00 45.27 192 PRO A N 1
ATOM 857 C CA . PRO A 1 166 ? 18.368 52.475 36.277 1.00 43.39 192 PRO A CA 1
ATOM 858 C C . PRO A 1 166 ? 19.436 51.521 35.731 1.00 44.58 192 PRO A C 1
ATOM 859 O O . PRO A 1 166 ? 20.247 51.026 36.491 1.00 45.10 192 PRO A O 1
ATOM 863 N N . TYR A 1 167 ? 19.453 51.281 34.426 1.00 42.62 193 TYR A N 1
ATOM 864 C CA . TYR A 1 167 ? 20.511 50.476 33.845 1.00 43.56 193 TYR A CA 1
ATOM 865 C C . TYR A 1 167 ? 21.830 51.244 33.629 1.00 41.80 193 TYR A C 1
ATOM 866 O O . TYR A 1 167 ? 22.853 50.611 33.466 1.00 41.56 193 TYR A O 1
ATOM 875 N N . LEU A 1 168 ? 21.829 52.585 33.693 1.00 43.27 194 LEU A N 1
ATOM 876 C CA . LEU A 1 168 ? 23.031 53.395 33.428 1.00 40.79 194 LEU A CA 1
ATOM 877 C C . LEU A 1 168 ? 23.661 53.981 34.689 1.00 37.22 194 LEU A C 1
ATOM 878 O O . LEU A 1 168 ? 22.994 54.634 35.462 1.00 37.33 194 LEU A O 1
ATOM 883 N N . PHE A 1 169 ? 24.936 53.703 34.863 1.00 34.37 195 PHE A N 1
ATOM 884 C CA . PHE A 1 169 ? 25.739 54.231 35.932 1.00 35.73 195 PHE A CA 1
ATOM 885 C C . PHE A 1 169 ? 26.911 54.939 35.325 1.00 34.54 195 PHE A C 1
ATOM 886 O O . PHE A 1 169 ? 27.422 54.507 34.282 1.00 39.32 195 PHE A O 1
ATOM 894 N N . ARG A 1 170 ? 27.389 55.975 35.982 1.00 32.52 196 ARG A N 1
ATOM 895 C CA . ARG A 1 170 ? 28.583 56.650 35.518 1.00 32.52 196 ARG A CA 1
ATOM 896 C C . ARG A 1 170 ? 29.578 56.811 36.622 1.00 33.95 196 ARG A C 1
ATOM 897 O O . ARG A 1 170 ? 29.225 57.290 37.701 1.00 32.75 196 ARG A O 1
ATOM 905 N N . VAL A 1 171 ? 30.832 56.402 36.383 1.00 35.91 197 VAL A N 1
ATOM 906 C CA . VAL A 1 171 ? 31.839 56.428 37.463 1.00 34.07 197 VAL A CA 1
ATOM 907 C C . VAL A 1 171 ? 32.911 57.489 37.204 1.00 36.33 197 VAL A C 1
ATOM 908 O O . VAL A 1 171 ? 33.839 57.656 38.012 1.00 37.31 197 VAL A O 1
ATOM 912 N N . SER A 1 172 ? 32.833 58.174 36.066 1.00 34.69 198 SER A N 1
ATOM 913 C CA . SER A 1 172 ? 33.817 59.225 35.767 1.00 35.03 198 SER A CA 1
ATOM 914 C C . SER A 1 172 ? 33.357 60.634 36.266 1.00 34.04 198 SER A C 1
ATOM 915 O O . SER A 1 172 ? 33.753 61.135 37.346 1.00 34.14 198 SER A O 1
ATOM 918 N N . PHE A 1 173 ? 32.482 61.261 35.520 1.00 33.67 199 PHE A N 1
ATOM 919 C CA . PHE A 1 173 ? 32.053 62.595 35.884 1.00 34.06 199 PHE A CA 1
ATOM 920 C C . PHE A 1 173 ? 30.970 62.961 34.912 1.00 34.95 199 PHE A C 1
ATOM 921 O O . PHE A 1 173 ? 30.882 62.364 33.836 1.00 31.76 199 PHE A O 1
ATOM 929 N N . ALA A 1 174 ? 30.094 63.882 35.307 1.00 34.51 200 ALA A N 1
ATOM 930 C CA . ALA A 1 174 ? 29.424 64.662 34.253 1.00 36.50 200 ALA A CA 1
ATOM 931 C C . ALA A 1 174 ? 30.373 65.822 33.923 1.00 36.03 200 ALA A C 1
ATOM 932 O O . ALA A 1 174 ? 31.008 66.362 34.846 1.00 38.77 200 ALA A O 1
ATOM 934 N N . ASN A 1 175 ? 30.503 66.204 32.664 1.00 35.28 201 ASN A N 1
ATOM 935 C CA . ASN A 1 175 ? 31.398 67.318 32.306 1.00 34.90 201 ASN A CA 1
ATOM 936 C C . ASN A 1 175 ? 31.243 68.503 33.226 1.00 33.82 201 ASN A C 1
ATOM 937 O O . ASN A 1 175 ? 30.136 68.949 33.487 1.00 34.10 201 ASN A O 1
ATOM 942 N N . GLY A 1 176 ? 32.358 69.018 33.663 1.00 34.23 202 GLY A N 1
ATOM 943 C CA . GLY A 1 176 ? 32.410 70.106 34.592 1.00 36.90 202 GLY A CA 1
ATOM 944 C C . GLY A 1 176 ? 32.501 69.747 36.075 1.00 35.06 202 GLY A C 1
ATOM 945 O O . GLY A 1 176 ? 32.754 70.624 36.935 1.00 34.53 202 GLY A O 1
ATOM 946 N N . GLN A 1 177 ? 32.275 68.492 36.413 1.00 35.61 203 GLN A N 1
ATOM 947 C CA . GLN A 1 177 ? 32.080 68.116 37.834 1.00 32.92 203 GLN A CA 1
ATOM 948 C C . GLN A 1 177 ? 33.369 68.251 38.665 1.00 33.41 203 GLN A C 1
ATOM 949 O O . GLN A 1 177 ? 33.288 68.524 39.836 1.00 33.31 203 GLN A O 1
ATOM 955 N N . TYR A 1 178 ? 34.548 68.033 38.076 1.00 33.01 204 TYR A N 1
ATOM 956 C CA . TYR A 1 178 ? 35.772 68.166 38.827 1.00 35.29 204 TYR A CA 1
ATOM 957 C C . TYR A 1 178 ? 36.365 69.578 38.736 1.00 36.34 204 TYR A C 1
ATOM 958 O O . TYR A 1 178 ? 37.153 69.956 39.587 1.00 35.84 204 TYR A O 1
ATOM 967 N N . ASP A 1 179 ? 35.908 70.373 37.769 1.00 36.24 205 ASP A N 1
ATOM 968 C CA . ASP A 1 179 ? 36.265 71.772 3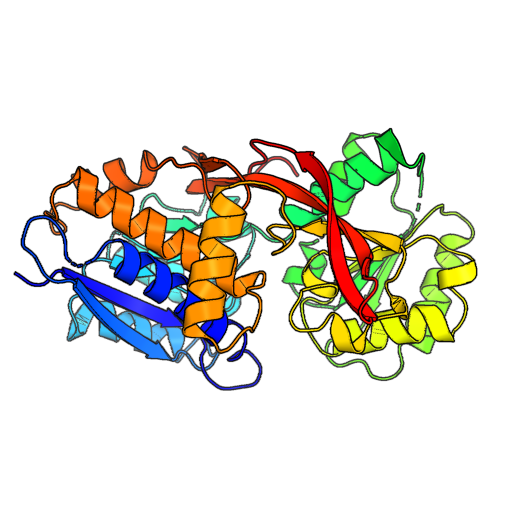7.694 1.00 35.19 205 ASP A CA 1
ATOM 969 C C . ASP A 1 179 ? 35.384 72.738 38.507 1.00 34.19 205 ASP A C 1
ATOM 970 O O . ASP A 1 179 ? 35.848 73.794 38.932 1.00 36.20 205 ASP A O 1
ATOM 975 N N . ALA A 1 180 ? 34.131 72.412 38.724 1.00 34.55 206 ALA A N 1
ATOM 976 C CA . ALA A 1 180 ? 33.234 73.333 39.368 1.00 35.16 206 ALA A CA 1
ATOM 977 C C . ALA A 1 180 ? 33.719 73.725 40.769 1.00 35.25 206 ALA A C 1
ATOM 978 O O . ALA A 1 180 ? 33.630 74.885 41.114 1.00 40.10 206 ALA A O 1
ATOM 980 N N . PRO A 1 181 ? 34.287 72.797 41.556 1.00 34.44 207 PRO A N 1
ATOM 981 C CA . PRO A 1 181 ? 34.782 73.242 42.915 1.00 36.04 207 PRO A CA 1
ATOM 982 C C . PRO A 1 181 ? 35.904 74.256 42.866 1.00 35.01 207 PRO A C 1
ATOM 983 O O . PRO A 1 181 ? 36.112 75.005 43.840 1.00 34.67 207 PRO A O 1
ATOM 987 N N . ALA A 1 182 ? 36.581 74.333 41.724 1.00 30.90 208 ALA A N 1
ATOM 988 C CA . ALA A 1 182 ? 37.621 75.339 41.551 1.00 31.52 208 ALA A CA 1
ATOM 989 C C . ALA A 1 182 ? 37.039 76.712 41.480 1.00 32.60 208 ALA A C 1
ATOM 990 O O . ALA A 1 182 ? 37.717 77.693 41.780 1.00 39.11 208 ALA A O 1
ATOM 992 N N . ALA A 1 183 ? 35.766 76.815 41.158 1.00 33.49 209 ALA A N 1
ATOM 993 C CA . ALA A 1 183 ? 35.095 78.098 41.112 1.00 34.89 209 ALA A CA 1
ATOM 994 C C . ALA A 1 183 ? 34.775 78.547 42.523 1.00 38.40 209 ALA A C 1
ATOM 995 O O . ALA A 1 183 ? 34.916 79.727 42.843 1.00 39.40 209 ALA A O 1
ATOM 997 N N . ASP A 1 184 ? 34.361 77.611 43.367 1.00 37.09 210 ASP A N 1
ATOM 998 C CA . ASP A 1 184 ? 34.254 77.919 44.815 1.00 42.18 210 ASP A CA 1
ATOM 999 C C . ASP A 1 184 ? 35.577 78.348 45.379 1.00 41.57 210 ASP A C 1
ATOM 1000 O O . ASP A 1 184 ? 35.643 79.313 46.100 1.00 42.32 210 ASP A O 1
ATOM 1005 N N . TYR A 1 185 ? 36.631 77.615 45.059 1.00 41.93 211 TYR A N 1
ATOM 1006 C CA . TYR A 1 185 ? 37.950 77.967 45.536 1.00 42.81 211 TYR A CA 1
ATOM 1007 C C . TYR A 1 185 ? 38.353 79.363 45.074 1.00 40.60 211 TYR A C 1
ATOM 1008 O O . TYR A 1 185 ? 38.919 80.123 45.841 1.00 39.81 211 TYR A O 1
ATOM 1017 N N . ALA A 1 186 ? 38.057 79.684 43.818 1.00 39.71 212 ALA A N 1
ATOM 1018 C CA . ALA A 1 186 ? 38.397 81.001 43.238 1.00 38.64 212 ALA A CA 1
ATOM 1019 C C . ALA A 1 186 ? 37.719 82.145 43.997 1.00 40.57 212 ALA A C 1
ATOM 1020 O O . ALA A 1 186 ? 38.336 83.201 44.249 1.00 41.17 212 ALA A O 1
ATOM 1022 N N . TYR A 1 187 ? 36.434 81.949 44.310 1.00 40.24 213 TYR A N 1
ATOM 1023 C CA . TYR A 1 187 ? 35.643 82.935 45.027 1.00 40.67 213 TYR A CA 1
ATOM 1024 C C . TYR A 1 187 ? 36.030 82.975 46.505 1.00 43.37 213 TYR A C 1
ATOM 1025 O O . TYR A 1 187 ? 36.375 84.042 47.033 1.00 43.96 213 TYR A O 1
ATOM 1034 N N . GLU A 1 188 ? 35.900 81.826 47.173 1.00 43.70 214 GLU A N 1
ATOM 1035 C CA . GLU A 1 188 ? 36.021 81.758 48.642 1.00 48.04 214 GLU A CA 1
ATOM 1036 C C . GLU A 1 188 ? 37.451 81.980 49.139 1.00 46.77 214 GLU A C 1
ATOM 1037 O O . GLU A 1 188 ? 37.645 82.682 50.090 1.00 51.01 214 GLU A O 1
ATOM 1043 N N . THR A 1 189 ? 38.422 81.301 48.546 1.00 45.45 215 THR A N 1
ATOM 1044 C CA . THR A 1 189 ? 39.824 81.366 48.998 1.00 46.94 215 THR A CA 1
ATOM 1045 C C . THR A 1 189 ? 40.609 82.411 48.178 1.00 45.11 215 THR A C 1
ATOM 1046 O O . THR A 1 189 ? 41.217 83.301 48.739 1.00 45.10 215 THR A O 1
ATOM 1050 N N . LEU A 1 190 ? 40.555 82.363 46.860 1.00 41.67 216 LEU A N 1
ATOM 1051 C CA . LEU A 1 190 ? 41.404 83.311 46.102 1.00 43.67 216 LEU A CA 1
ATOM 1052 C C . LEU A 1 190 ? 40.885 84.751 46.000 1.00 47.44 216 LEU A C 1
ATOM 1053 O O . LEU A 1 190 ? 41.635 85.655 45.575 1.00 50.63 216 LEU A O 1
ATOM 1058 N N . GLY A 1 191 ? 39.620 84.991 46.340 1.00 45.42 217 GLY A N 1
ATOM 1059 C CA . GLY A 1 191 ? 39.123 86.353 46.331 1.00 45.90 217 GLY A CA 1
ATOM 1060 C C . GLY A 1 191 ? 38.651 86.884 44.996 1.00 47.36 217 GLY A C 1
ATOM 1061 O O . GLY A 1 191 ? 38.345 88.069 44.875 1.00 47.03 217 GLY A O 1
ATOM 1062 N N . TYR A 1 192 ? 38.547 86.022 43.989 1.00 46.99 218 TYR A N 1
ATOM 1063 C CA . TYR A 1 192 ? 38.165 86.482 42.657 1.00 45.25 218 TYR A CA 1
ATOM 1064 C C . TYR A 1 192 ? 36.679 86.761 42.600 1.00 44.90 218 TYR A C 1
ATOM 1065 O O . TYR A 1 192 ? 35.868 86.036 43.171 1.00 45.45 218 TYR A O 1
ATOM 1074 N N . ARG A 1 193 ? 36.313 87.812 41.894 1.00 46.41 219 ARG A N 1
ATOM 1075 C CA . ARG A 1 193 ? 34.924 88.229 41.840 1.00 47.64 219 ARG A CA 1
ATOM 1076 C C . ARG A 1 193 ? 34.370 88.240 40.444 1.00 47.23 219 ARG A C 1
ATOM 1077 O O . ARG A 1 193 ? 33.154 88.090 40.265 1.00 45.72 219 ARG A O 1
ATOM 1085 N N . ARG A 1 194 ? 35.239 88.445 39.464 1.00 47.64 220 ARG A N 1
ATOM 1086 C CA . ARG A 1 194 ? 34.830 88.606 38.079 1.00 49.03 220 ARG A CA 1
ATOM 1087 C C . ARG A 1 194 ? 35.735 87.725 37.246 1.00 46.25 220 ARG A C 1
ATOM 1088 O O . ARG A 1 194 ? 36.958 87.842 37.343 1.00 46.58 220 ARG A O 1
ATOM 1104 N N . VAL A 1 196 ? 36.711 85.537 33.388 1.00 43.69 222 VAL A N 1
ATOM 1105 C CA . VAL A 1 196 ? 36.579 85.197 31.977 1.00 43.92 222 VAL A CA 1
ATOM 1106 C C . VAL A 1 196 ? 36.693 83.698 31.811 1.00 41.72 222 VAL A C 1
ATOM 1107 O O . VAL A 1 196 ? 37.523 83.034 32.477 1.00 43.08 222 VAL A O 1
ATOM 1111 N N . LEU A 1 197 ? 35.885 83.162 30.904 1.00 40.70 223 LEU A N 1
ATOM 1112 C CA . LEU A 1 197 ? 35.892 81.737 30.612 1.00 40.94 223 LEU A CA 1
ATOM 1113 C C . LEU A 1 197 ? 36.372 81.481 29.197 1.00 41.72 223 LEU A C 1
ATOM 1114 O O . LEU A 1 197 ? 36.027 82.210 28.278 1.00 43.59 223 LEU A O 1
ATOM 1119 N N . HIS A 1 198 ? 37.114 80.405 29.024 1.00 40.04 224 HIS A N 1
ATOM 1120 C CA . HIS A 1 198 ? 37.578 80.031 27.745 1.00 43.02 224 HIS A CA 1
ATOM 1121 C C . HIS A 1 198 ? 37.553 78.545 27.558 1.00 41.87 224 HIS A C 1
ATOM 1122 O O . HIS A 1 198 ? 37.920 77.816 28.473 1.00 47.43 224 HIS A O 1
ATOM 1129 N N . ALA A 1 199 ? 37.111 78.083 26.391 1.00 41.25 225 ALA A N 1
ATOM 1130 C CA . ALA A 1 199 ? 37.155 76.660 26.068 1.00 40.06 225 ALA A CA 1
ATOM 1131 C C . ALA A 1 199 ? 37.313 76.360 24.626 1.00 41.46 225 ALA A C 1
ATOM 1132 O O . ALA A 1 199 ? 36.957 77.169 23.770 1.00 43.57 225 ALA A O 1
ATOM 1134 N N . ALA A 1 200 ? 37.777 75.145 24.353 1.00 41.91 226 ALA A N 1
ATOM 1135 C CA . ALA A 1 200 ? 37.705 74.599 23.014 1.00 46.20 226 ALA A CA 1
ATOM 1136 C C . ALA A 1 200 ? 36.233 74.526 22.651 1.00 47.11 226 ALA A C 1
ATOM 1137 O O . ALA A 1 200 ? 35.387 74.268 23.520 1.00 50.32 226 ALA A O 1
ATOM 1139 N N . ASP A 1 201 ? 35.933 74.737 21.387 1.00 48.47 227 ASP A N 1
ATOM 1140 C CA . ASP A 1 201 ? 34.555 74.878 20.925 1.00 51.35 227 ASP A CA 1
ATOM 1141 C C . ASP A 1 201 ? 33.976 73.534 20.569 1.00 51.45 227 ASP A C 1
ATOM 1142 O O . ASP A 1 201 ? 33.890 73.165 19.375 1.00 53.20 227 ASP A O 1
ATOM 1147 N N . TYR A 1 202 ? 33.574 72.798 21.589 1.00 49.42 228 TYR A N 1
ATOM 1148 C CA . TYR A 1 202 ? 32.757 71.610 21.384 1.00 49.10 228 TYR A CA 1
ATOM 1149 C C . TYR A 1 202 ? 31.874 71.392 22.627 1.00 48.72 228 TYR A C 1
ATOM 1150 O O . TYR A 1 202 ? 31.924 72.177 23.612 1.00 43.85 228 TYR A O 1
ATOM 1159 N N . ALA A 1 203 ? 31.049 70.345 22.560 1.00 48.86 229 ALA A N 1
ATOM 1160 C CA . ALA A 1 203 ? 30.010 70.116 23.546 1.00 47.98 229 ALA A CA 1
ATOM 1161 C C . ALA A 1 203 ? 30.605 70.118 24.964 1.00 42.00 229 ALA A C 1
ATOM 1162 O O . ALA A 1 203 ? 30.143 70.860 25.797 1.00 45.31 229 ALA A O 1
ATOM 1164 N N . ALA A 1 204 ? 31.650 69.344 25.201 1.00 40.59 230 ALA A N 1
ATOM 1165 C CA . ALA A 1 204 ? 32.235 69.229 26.539 1.00 40.30 230 ALA A CA 1
ATOM 1166 C C . ALA A 1 204 ? 32.739 70.583 27.049 1.00 41.76 230 ALA A C 1
ATOM 1167 O O . ALA A 1 204 ? 32.611 70.907 28.237 1.00 35.14 230 ALA A O 1
ATOM 1169 N N . GLY A 1 205 ? 33.230 71.385 26.098 1.00 42.47 231 GLY A N 1
ATOM 1170 C CA . GLY A 1 205 ? 33.667 72.757 26.347 1.00 44.18 231 GLY A CA 1
ATOM 1171 C C . GLY A 1 205 ? 32.557 73.689 26.816 1.00 45.04 231 GLY A C 1
ATOM 1172 O O . GLY A 1 205 ? 32.688 74.379 27.829 1.00 41.33 231 GLY A O 1
ATOM 1173 N N . HIS A 1 206 ? 31.455 73.711 26.083 1.00 44.66 232 HIS A N 1
ATOM 1174 C CA . HIS A 1 206 ? 30.300 74.415 26.559 1.00 44.97 232 HIS A CA 1
ATOM 1175 C C . HIS A 1 206 ? 29.834 73.968 27.940 1.00 44.25 232 HIS A C 1
ATOM 1176 O O . HIS A 1 206 ? 29.513 74.806 28.761 1.00 41.49 232 HIS A O 1
ATOM 1183 N N . GLU A 1 207 ? 29.770 72.653 28.166 1.00 43.86 233 GLU A N 1
ATOM 1184 C CA . GLU A 1 207 ? 29.242 72.105 29.424 1.00 40.65 233 GLU A CA 1
ATOM 1185 C C . GLU A 1 207 ? 30.156 72.418 30.577 1.00 40.33 233 GLU A C 1
ATOM 1186 O O . GLU A 1 207 ? 29.660 72.665 31.682 1.00 39.84 233 GLU A O 1
ATOM 1192 N N . GLU A 1 208 ? 31.478 72.392 30.347 1.00 39.54 234 GLU A N 1
ATOM 1193 C CA . GLU A 1 208 ? 32.467 72.810 31.373 1.00 37.97 234 GLU A CA 1
ATOM 1194 C C . GLU A 1 208 ? 32.382 74.305 31.723 1.00 38.68 234 GLU A C 1
ATOM 1195 O O . GLU A 1 208 ? 32.507 74.695 32.905 1.00 36.16 234 GLU A O 1
ATOM 1209 N N . ALA A 1 210 ? 29.664 76.111 31.453 1.00 38.66 236 ALA A N 1
ATOM 1210 C CA . ALA A 1 210 ? 28.389 76.264 32.143 1.00 39.33 236 ALA A CA 1
ATOM 1211 C C . ALA A 1 210 ? 28.449 75.792 33.567 1.00 39.12 236 ALA A C 1
ATOM 1212 O O . ALA A 1 210 ? 27.804 76.369 34.428 1.00 42.68 236 ALA A O 1
ATOM 1214 N N . ALA A 1 211 ? 29.248 74.766 33.841 1.00 38.68 237 ALA A N 1
ATOM 1215 C CA . ALA A 1 211 ? 29.312 74.211 35.169 1.00 38.66 237 ALA A CA 1
ATOM 1216 C C . ALA A 1 211 ? 30.137 75.153 36.029 1.00 39.41 237 ALA A C 1
ATOM 1217 O O . ALA A 1 211 ? 29.803 75.402 37.179 1.00 42.49 237 ALA A O 1
ATOM 1219 N N . PHE A 1 212 ? 31.191 75.717 35.441 1.00 39.69 238 PHE A N 1
ATOM 1220 C CA . PHE A 1 212 ? 32.021 76.659 36.151 1.00 39.38 238 PHE A CA 1
ATOM 1221 C C . PHE A 1 212 ? 31.260 77.933 36.492 1.00 40.41 238 PHE A C 1
ATOM 1222 O O . PHE A 1 212 ? 31.327 78.405 37.606 1.00 37.96 238 PHE A O 1
ATOM 1230 N N . ARG A 1 213 ? 30.600 78.498 35.491 1.00 43.96 239 ARG A N 1
ATOM 1231 C CA . ARG A 1 213 ? 29.751 79.675 35.646 1.00 47.14 239 ARG A CA 1
ATOM 1232 C C . ARG A 1 213 ? 28.735 79.502 36.771 1.00 46.98 239 ARG A C 1
ATOM 1233 O O . ARG A 1 213 ? 28.540 80.389 37.622 1.00 44.79 239 ARG A O 1
ATOM 1241 N N . SER A 1 214 ? 28.043 78.380 36.718 1.00 44.72 240 SER A N 1
ATOM 1242 C CA . SER A 1 214 ? 26.975 78.089 37.664 1.00 45.42 240 SER A CA 1
ATOM 1243 C C . SER A 1 214 ? 27.470 78.147 39.102 1.00 42.08 240 SER A C 1
ATOM 1244 O O . SER A 1 214 ? 26.894 78.858 39.906 1.00 45.77 240 SER A O 1
ATOM 1247 N N . ARG A 1 215 ? 28.558 77.464 39.421 1.00 39.89 241 ARG A N 1
ATOM 1248 C CA . ARG A 1 215 ? 29.108 77.548 40.774 1.00 38.72 241 ARG A CA 1
ATOM 1249 C C . ARG A 1 215 ? 29.668 78.898 41.103 1.00 39.29 241 ARG A C 1
ATOM 1250 O O . ARG A 1 215 ? 29.610 79.326 42.260 1.00 36.86 241 ARG A O 1
ATOM 1258 N N . PHE A 1 216 ? 30.278 79.568 40.112 1.00 40.23 242 PHE A N 1
ATOM 1259 C CA . PHE A 1 216 ? 30.954 80.829 40.415 1.00 38.49 242 PHE A CA 1
ATOM 1260 C C . PHE A 1 216 ? 29.867 81.792 40.656 1.00 39.66 242 PHE A C 1
ATOM 1261 O O . PHE A 1 216 ? 29.980 82.627 41.539 1.00 42.94 242 PHE A O 1
ATOM 1269 N N . GLU A 1 217 ? 28.777 81.668 39.910 1.00 43.43 243 GLU A N 1
ATOM 1270 C CA . GLU A 1 217 ? 27.643 82.599 40.041 1.00 47.97 243 GLU A CA 1
ATOM 1271 C C . GLU A 1 217 ? 26.889 82.380 41.353 1.00 46.96 243 GLU A C 1
ATOM 1272 O O . GLU A 1 217 ? 26.530 83.329 42.002 1.00 46.84 243 GLU A O 1
ATOM 1278 N N . GLN A 1 218 ? 26.679 81.134 41.723 1.00 48.58 244 GLN A N 1
ATOM 1279 C CA . GLN A 1 218 ? 26.080 80.814 43.014 1.00 51.28 244 GLN A CA 1
ATOM 1280 C C . GLN A 1 218 ? 26.869 81.325 44.187 1.00 49.69 244 GLN A C 1
ATOM 1281 O O . GLN A 1 218 ? 26.268 81.685 45.167 1.00 48.18 244 GLN A O 1
ATOM 1287 N N . ALA A 1 219 ? 28.211 81.380 44.127 1.00 49.79 245 ALA A N 1
ATOM 1288 C CA . ALA A 1 219 ? 28.955 81.958 45.268 1.00 47.13 245 ALA A CA 1
ATOM 1289 C C . ALA A 1 219 ? 28.896 83.464 45.322 1.00 48.90 245 ALA A C 1
ATOM 1290 O O . ALA A 1 219 ? 29.344 84.058 46.312 1.00 50.71 245 ALA A O 1
ATOM 1292 N N . GLY A 1 220 ? 28.332 84.089 44.289 1.00 48.73 246 GLY A N 1
ATOM 1293 C CA . GLY A 1 220 ? 28.290 85.551 44.207 1.00 48.39 246 GLY A CA 1
ATOM 1294 C C . GLY A 1 220 ? 29.250 86.166 43.196 1.00 48.36 246 GLY A C 1
ATOM 1295 O O . GLY A 1 220 ? 29.345 87.367 43.129 1.00 49.14 246 GLY A O 1
ATOM 1296 N N . GLY A 1 221 ? 29.945 85.374 42.375 1.00 46.60 247 GLY A N 1
ATOM 1297 C CA . GLY A 1 221 ? 30.870 85.947 41.392 1.00 43.66 247 GLY A CA 1
ATOM 1298 C C . GLY A 1 221 ? 30.155 86.325 40.111 1.00 45.56 247 GLY A C 1
ATOM 1299 O O . GLY A 1 221 ? 28.986 86.043 39.931 1.00 46.31 247 GLY A O 1
ATOM 1300 N N . GLU A 1 222 ? 30.847 86.959 39.187 1.00 48.31 248 GLU A N 1
ATOM 1301 C CA . GLU A 1 222 ? 30.223 87.206 37.875 1.00 57.25 248 GLU A CA 1
ATOM 1302 C C . GLU A 1 222 ? 31.186 86.864 36.713 1.00 51.77 248 GLU A C 1
ATOM 1303 O O . GLU A 1 222 ? 32.388 86.975 36.849 1.00 45.70 248 GLU A O 1
ATOM 1309 N N . ILE A 1 223 ? 30.602 86.386 35.620 1.00 51.04 249 ILE A N 1
ATOM 1310 C CA . ILE A 1 223 ? 31.298 86.037 34.402 1.00 50.37 249 ILE A CA 1
ATOM 1311 C C . ILE A 1 223 ? 31.113 87.190 33.433 1.00 53.46 249 ILE A C 1
ATOM 1312 O O . ILE A 1 223 ? 29.995 87.513 33.069 1.00 54.86 249 ILE A O 1
ATOM 1317 N N . VAL A 1 224 ? 32.219 87.783 33.015 1.00 54.80 250 VAL A N 1
ATOM 1318 C CA . VAL A 1 224 ? 32.202 88.914 32.129 1.00 56.51 250 VAL A CA 1
ATOM 1319 C C . VAL A 1 224 ? 32.245 88.554 30.612 1.00 56.18 250 VAL A C 1
ATOM 1320 O O . VAL A 1 224 ? 31.781 89.340 29.809 1.00 56.43 250 VAL A O 1
ATOM 1324 N N . ASP A 1 225 ? 32.852 87.433 30.212 1.00 56.81 251 ASP A N 1
ATOM 1325 C CA . ASP A 1 225 ? 32.860 87.007 28.783 1.00 56.77 251 ASP A CA 1
ATOM 1326 C C . ASP A 1 225 ? 33.207 85.548 28.665 1.00 54.06 251 ASP A C 1
ATOM 1327 O O . ASP A 1 225 ? 33.799 85.000 29.578 1.00 50.55 251 ASP A O 1
ATOM 1332 N N . GLU A 1 226 ? 32.808 84.932 27.546 1.00 54.87 252 GLU A N 1
ATOM 1333 C CA . GLU A 1 226 ? 33.198 83.570 27.160 1.00 54.32 252 GLU A CA 1
ATOM 1334 C C . GLU A 1 226 ? 33.924 83.680 25.831 1.00 55.39 252 GLU A C 1
ATOM 1335 O O . GLU A 1 226 ? 33.424 84.300 24.901 1.00 54.11 252 GLU A O 1
ATOM 1341 N N . VAL A 1 227 ? 35.107 83.085 25.754 1.00 53.49 253 VAL A N 1
ATOM 1342 C CA . VAL A 1 227 ? 35.870 83.025 24.542 1.00 51.82 253 VAL A CA 1
ATOM 1343 C C . VAL A 1 227 ? 36.123 81.564 24.156 1.00 52.56 253 VAL A C 1
ATOM 1344 O O . VAL A 1 227 ? 36.731 80.743 24.881 1.00 50.30 253 VAL A O 1
ATOM 1348 N N . VAL A 1 228 ? 35.712 81.261 22.960 1.00 51.41 254 VAL A N 1
ATOM 1349 C CA . VAL A 1 228 ? 35.806 79.943 22.453 1.00 54.33 254 VAL A CA 1
ATOM 1350 C C . VAL A 1 228 ? 36.789 79.895 21.268 1.00 55.75 254 VAL A C 1
ATOM 1351 O O . VAL A 1 228 ? 36.932 80.869 20.518 1.00 59.33 254 VAL A O 1
ATOM 1355 N N . ALA A 1 229 ? 37.499 78.773 21.141 1.00 54.20 255 ALA A N 1
ATOM 1356 C CA . ALA A 1 229 ? 38.494 78.577 20.091 1.00 54.16 255 ALA A CA 1
ATOM 1357 C C . ALA A 1 229 ? 38.240 77.249 19.402 1.00 52.02 255 ALA A C 1
ATOM 1358 O O . ALA A 1 229 ? 37.950 76.301 20.101 1.00 49.90 255 ALA A O 1
ATOM 1360 N N . PRO A 1 230 ? 38.316 77.178 18.037 1.00 51.43 256 PRO A N 1
ATOM 1361 C CA . PRO A 1 230 ? 38.003 75.871 17.422 1.00 50.90 256 PRO A CA 1
ATOM 1362 C C . PRO A 1 230 ? 38.902 74.753 17.906 1.00 50.13 256 PRO A C 1
ATOM 1363 O O . PRO A 1 230 ? 40.058 74.981 18.268 1.00 47.47 256 PRO A O 1
ATOM 1367 N N . ILE A 1 231 ? 38.395 73.534 17.846 1.00 52.35 257 ILE A N 1
ATOM 1368 C CA . ILE A 1 231 ? 39.240 72.375 18.037 1.00 53.41 257 ILE A CA 1
ATOM 1369 C C . ILE A 1 231 ? 40.393 72.445 17.043 1.00 52.44 257 ILE A C 1
ATOM 1370 O O . ILE A 1 231 ? 40.153 72.804 15.886 1.00 54.55 257 ILE A O 1
ATOM 1375 N N . GLY A 1 232 ? 41.601 72.075 17.495 1.00 49.27 258 GLY A N 1
ATOM 1376 C CA . GLY A 1 232 ? 42.809 72.012 16.675 1.00 51.90 258 GLY A CA 1
ATOM 1377 C C . GLY A 1 232 ? 43.452 73.356 16.347 1.00 53.70 258 GLY A C 1
ATOM 1378 O O . GLY A 1 232 ? 44.223 73.453 15.382 1.00 55.32 258 GLY A O 1
ATOM 1379 N N . THR A 1 233 ? 43.146 74.389 17.138 1.00 52.03 259 THR A N 1
ATOM 1380 C CA . THR A 1 233 ? 43.785 75.695 17.011 1.00 51.82 259 THR A CA 1
ATOM 1381 C C . THR A 1 233 ? 45.307 75.613 17.275 1.00 51.00 259 THR A C 1
ATOM 1382 O O . THR A 1 233 ? 45.746 75.006 18.230 1.00 47.50 259 THR A O 1
ATOM 1386 N N . GLN A 1 234 ? 46.080 76.256 16.405 1.00 51.19 260 GLN A N 1
ATOM 1387 C CA . GLN A 1 234 ? 47.514 76.237 16.423 1.00 55.73 260 GLN A CA 1
ATOM 1388 C C . GLN A 1 234 ? 48.048 77.539 17.055 1.00 55.25 260 GLN A C 1
ATOM 1389 O O . GLN A 1 234 ? 4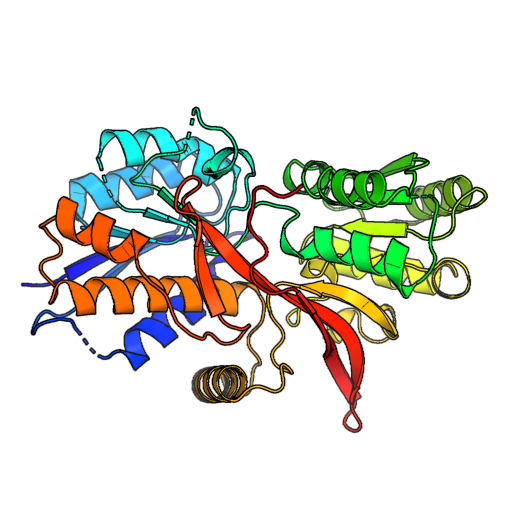8.886 77.512 17.955 1.00 53.91 260 GLN A O 1
ATOM 1395 N N . ASP A 1 235 ? 47.537 78.672 16.572 1.00 55.13 261 ASP A N 1
ATOM 1396 C CA . ASP A 1 235 ? 47.916 80.012 17.061 1.00 54.48 261 ASP A CA 1
ATOM 1397 C C . ASP A 1 235 ? 46.839 80.440 18.037 1.00 50.68 261 ASP A C 1
ATOM 1398 O O . ASP A 1 235 ? 45.740 80.792 17.628 1.00 50.33 261 ASP A O 1
ATOM 1403 N N . PHE A 1 236 ? 47.154 80.451 19.321 1.00 52.10 262 PHE A N 1
ATOM 1404 C CA . PHE A 1 236 ? 46.165 80.911 20.337 1.00 53.15 262 PHE A CA 1
ATOM 1405 C C . PHE A 1 236 ? 46.237 82.449 20.532 1.00 53.90 262 PHE A C 1
ATOM 1406 O O . PHE A 1 236 ? 45.334 83.044 21.128 1.00 54.21 262 PHE A O 1
ATOM 1414 N N . GLY A 1 237 ? 47.303 83.065 20.023 1.00 56.37 263 GLY A N 1
ATOM 1415 C CA . GLY A 1 237 ? 47.427 84.558 19.908 1.00 59.55 263 GLY A CA 1
ATOM 1416 C C . GLY A 1 237 ? 46.116 85.341 19.897 1.00 59.32 263 GLY A C 1
ATOM 1417 O O . GLY A 1 237 ? 45.860 86.146 20.776 1.00 57.52 263 GLY A O 1
ATOM 1418 N N . PRO A 1 238 ? 45.255 85.087 18.907 1.00 63.36 264 PRO A N 1
ATOM 1419 C CA . PRO A 1 238 ? 44.068 85.941 18.811 1.00 65.35 264 PRO A CA 1
ATOM 1420 C C . PRO A 1 238 ? 43.145 85.738 19.991 1.00 62.26 264 PRO A C 1
ATOM 1421 O O . PRO A 1 238 ? 42.632 86.710 20.526 1.00 67.11 264 PRO A O 1
ATOM 1425 N N . TYR A 1 239 ? 42.978 84.493 20.424 1.00 59.11 265 TYR A N 1
ATOM 1426 C CA . TYR A 1 239 ? 42.070 84.180 21.540 1.00 55.99 265 TYR A CA 1
ATOM 1427 C C . TYR A 1 239 ? 42.633 84.708 22.843 1.00 53.05 265 TYR A C 1
ATOM 1428 O O . TYR A 1 239 ? 41.888 85.146 23.674 1.00 53.36 265 TYR A O 1
ATOM 1437 N N . LEU A 1 240 ? 43.956 84.675 22.976 1.00 52.19 266 LEU A N 1
ATOM 1438 C CA . LEU A 1 240 ? 44.676 85.239 24.096 1.00 53.13 266 LEU A CA 1
ATOM 1439 C C . LEU A 1 240 ? 44.491 86.731 24.173 1.00 55.77 266 LEU A C 1
ATOM 1440 O O . LEU A 1 240 ? 44.222 87.277 25.245 1.00 53.37 266 LEU A O 1
ATOM 1445 N N . GLN A 1 241 ? 44.610 87.389 23.034 1.00 59.73 267 GLN A N 1
ATOM 1446 C CA . GLN A 1 241 ? 44.340 88.813 22.985 1.00 64.15 267 GLN A CA 1
ATOM 1447 C C . GLN A 1 241 ? 42.886 89.084 23.443 1.00 60.23 267 GLN A C 1
ATOM 1448 O O . GLN A 1 241 ? 42.669 89.929 24.299 1.00 58.38 267 GLN A O 1
ATOM 1454 N N . ARG A 1 242 ? 41.913 88.322 22.966 1.00 60.24 268 ARG A N 1
ATOM 1455 C CA . ARG A 1 242 ? 40.534 88.560 23.395 1.00 63.33 268 ARG A CA 1
ATOM 1456 C C . ARG A 1 242 ? 40.372 88.330 24.878 1.00 62.36 268 ARG A C 1
ATOM 1457 O O . ARG A 1 242 ? 39.662 89.091 25.569 1.00 63.51 268 ARG A O 1
ATOM 1465 N N . ILE A 1 243 ? 41.033 87.294 25.394 1.00 55.78 269 ILE A N 1
ATOM 1466 C CA . ILE A 1 243 ? 40.975 87.040 26.812 1.00 52.74 269 ILE A CA 1
ATOM 1467 C C . ILE A 1 243 ? 41.577 88.222 27.534 1.00 53.09 269 ILE A C 1
ATOM 1468 O O . ILE A 1 243 ? 40.982 88.694 28.487 1.00 52.62 269 ILE A O 1
ATOM 1473 N N . GLU A 1 244 ? 42.730 88.706 27.091 1.00 55.67 270 GLU A N 1
ATOM 1474 C CA . GLU A 1 244 ? 43.373 89.829 27.754 1.00 61.40 270 GLU A CA 1
ATOM 1475 C C . GLU A 1 244 ? 42.401 90.969 27.918 1.00 61.13 270 GLU A C 1
ATOM 1476 O O . GLU A 1 244 ? 42.363 91.626 28.949 1.00 62.80 270 GLU A O 1
ATOM 1482 N N . GLN A 1 245 ? 41.659 91.242 26.866 1.00 61.95 271 GLN A N 1
ATOM 1483 C CA . GLN A 1 245 ? 40.813 92.430 26.835 1.00 64.64 271 GLN A CA 1
ATOM 1484 C C . GLN A 1 245 ? 39.628 92.290 27.749 1.00 62.49 271 GLN A C 1
ATOM 1485 O O . GLN A 1 245 ? 39.276 93.209 28.452 1.00 61.14 271 GLN A O 1
ATOM 1491 N N . ALA A 1 246 ? 38.975 91.138 27.700 1.00 61.16 272 ALA A N 1
ATOM 1492 C CA . ALA A 1 246 ? 37.900 90.869 28.616 1.00 59.01 272 ALA A CA 1
ATOM 1493 C C . ALA A 1 246 ? 38.415 90.984 30.056 1.00 58.42 272 ALA A C 1
ATOM 1494 O O . ALA A 1 246 ? 37.741 91.562 30.930 1.00 57.45 272 ALA A O 1
ATOM 1496 N N . ALA A 1 247 ? 39.636 90.522 30.289 1.00 56.24 273 ALA A N 1
ATOM 1497 C CA . ALA A 1 247 ? 40.186 90.543 31.633 1.00 56.57 273 ALA A CA 1
ATOM 1498 C C . ALA A 1 247 ? 40.606 91.893 32.123 1.00 60.12 273 ALA A C 1
ATOM 1499 O O . ALA A 1 247 ? 41.066 91.990 33.245 1.00 60.72 273 ALA A O 1
ATOM 1501 N N . ALA A 1 248 ? 40.448 92.945 31.326 1.00 62.50 274 ALA A N 1
ATOM 1502 C CA . ALA A 1 248 ? 40.597 94.288 31.871 1.00 67.95 274 ALA A CA 1
ATOM 1503 C C . ALA A 1 248 ? 39.568 94.511 32.979 1.00 67.80 274 ALA A C 1
ATOM 1504 O O . ALA A 1 248 ? 39.848 95.170 33.976 1.00 65.85 274 ALA A O 1
ATOM 1506 N N . GLU A 1 249 ? 38.379 93.950 32.808 1.00 70.56 275 GLU A N 1
ATOM 1507 C CA . GLU A 1 249 ? 37.356 94.034 33.838 1.00 73.15 275 GLU A CA 1
ATOM 1508 C C . GLU A 1 249 ? 37.183 92.714 34.605 1.00 69.99 275 GLU A C 1
ATOM 1509 O O . GLU A 1 249 ? 36.066 92.346 34.958 1.00 76.61 275 GLU A O 1
ATOM 1515 N N . ALA A 1 250 ? 38.275 92.003 34.882 1.00 60.74 276 ALA A N 1
ATOM 1516 C CA . ALA A 1 250 ? 38.168 90.675 35.485 1.00 56.96 276 ALA A CA 1
ATOM 1517 C C . ALA A 1 250 ? 39.356 90.393 36.365 1.00 55.04 276 ALA A C 1
ATOM 1518 O O . ALA A 1 250 ? 40.389 91.028 36.231 1.00 52.27 276 ALA A O 1
ATOM 1520 N N . ASP A 1 251 ? 39.203 89.424 37.255 1.00 50.39 277 ASP A N 1
ATOM 1521 C CA . ASP A 1 251 ? 40.276 89.040 38.138 1.00 50.88 277 ASP A CA 1
ATOM 1522 C C . ASP A 1 251 ? 41.056 87.777 37.677 1.00 49.77 277 ASP A C 1
ATOM 1523 O O . ASP A 1 251 ? 42.185 87.601 38.115 1.00 50.78 277 ASP A O 1
ATOM 1528 N N . ALA A 1 252 ? 40.472 86.938 36.817 1.00 45.42 278 ALA A N 1
ATOM 1529 C CA . ALA A 1 252 ? 41.054 85.602 36.500 1.00 47.62 278 ALA A CA 1
ATOM 1530 C C . ALA A 1 252 ? 40.376 84.956 35.318 1.00 43.44 278 ALA A C 1
ATOM 1531 O O . ALA A 1 252 ? 39.319 85.393 34.926 1.00 45.20 278 ALA A O 1
ATOM 1533 N N . VAL A 1 253 ? 40.972 83.888 34.807 1.00 39.48 279 VAL A N 1
ATOM 1534 C CA . VAL A 1 253 ? 40.444 83.167 33.672 1.00 40.62 279 VAL A CA 1
ATOM 1535 C C . VAL A 1 253 ? 40.318 81.708 34.022 1.00 38.64 279 VAL A C 1
ATOM 1536 O O . VAL A 1 253 ? 41.188 81.212 34.649 1.00 40.47 279 VAL A O 1
ATOM 1540 N N . PHE A 1 254 ? 39.255 81.041 33.608 1.00 37.96 280 PHE A N 1
ATOM 1541 C CA . PHE A 1 254 ? 39.176 79.587 33.642 1.00 37.74 280 PHE A CA 1
ATOM 1542 C C . PHE A 1 254 ? 39.237 79.081 32.200 1.00 39.02 280 PHE A C 1
ATOM 1543 O O . PHE A 1 254 ? 38.531 79.617 31.360 1.00 41.81 280 PHE A O 1
ATOM 1551 N N . ALA A 1 255 ? 40.063 78.071 31.916 1.00 38.61 281 ALA A N 1
ATOM 1552 C CA . ALA A 1 255 ? 40.187 77.483 30.572 1.00 37.64 281 ALA A CA 1
ATOM 1553 C C . ALA A 1 255 ? 40.153 75.940 30.545 1.00 37.90 281 ALA A C 1
ATOM 1554 O O . ALA A 1 255 ? 40.798 75.236 31.383 1.00 37.82 281 ALA A O 1
ATOM 1556 N N . PHE A 1 256 ? 39.403 75.424 29.573 1.00 36.30 282 PHE A N 1
ATOM 1557 C CA . PHE A 1 256 ? 39.292 73.982 29.307 1.00 36.95 282 PHE A CA 1
ATOM 1558 C C . PHE A 1 256 ? 39.488 73.627 27.844 1.00 38.23 282 PHE A C 1
ATOM 1559 O O . PHE A 1 256 ? 38.879 74.235 26.965 1.00 38.05 282 PHE A O 1
ATOM 1567 N N . HIS A 1 257 ? 40.328 72.625 27.590 1.00 41.52 283 HIS A N 1
ATOM 1568 C CA . HIS A 1 257 ? 40.520 72.059 26.253 1.00 42.25 283 HIS A CA 1
ATOM 1569 C C . HIS A 1 257 ? 40.481 70.571 26.260 1.00 42.80 283 HIS A C 1
ATOM 1570 O O . HIS A 1 257 ? 40.568 69.965 25.213 1.00 46.78 283 HIS A O 1
ATOM 1577 N N . GLY A 1 258 ? 40.353 69.951 27.420 1.00 43.84 284 GLY A N 1
ATOM 1578 C CA . GLY A 1 258 ? 40.526 68.494 27.504 1.00 40.09 284 GLY A CA 1
ATOM 1579 C C . GLY A 1 258 ? 42.009 68.191 27.529 1.00 39.43 284 GLY A C 1
ATOM 1580 O O . GLY A 1 258 ? 42.838 69.067 27.415 1.00 44.23 284 GLY A O 1
ATOM 1581 N N . THR A 1 259 ? 42.327 66.942 27.723 1.00 39.12 285 THR A N 1
ATOM 1582 C CA . THR A 1 259 ? 43.657 66.447 27.689 1.00 41.71 285 THR A CA 1
ATOM 1583 C C . THR A 1 259 ? 44.052 66.235 26.257 1.00 42.04 285 THR A C 1
ATOM 1584 O O . THR A 1 259 ? 43.768 65.188 25.693 1.00 41.40 285 THR A O 1
ATOM 1588 N N . SER A 1 260 ? 44.733 67.228 25.693 1.00 42.02 286 SER A N 1
ATOM 1589 C CA . SER A 1 260 ? 44.906 67.317 24.258 1.00 44.28 286 SER A CA 1
ATOM 1590 C C . SER A 1 260 ? 46.085 68.189 23.925 1.00 44.31 286 SER A C 1
ATOM 1591 O O . SER A 1 260 ? 46.650 68.891 24.782 1.00 44.71 286 SER A O 1
ATOM 1594 N N . THR A 1 261 ? 46.416 68.201 22.657 1.00 42.17 287 THR A N 1
ATOM 1595 C CA . THR A 1 261 ? 47.502 69.005 22.213 1.00 43.61 287 THR A CA 1
ATOM 1596 C C . THR A 1 261 ? 47.025 70.452 22.207 1.00 42.55 287 THR A C 1
ATOM 1597 O O . THR A 1 261 ? 47.837 71.325 22.394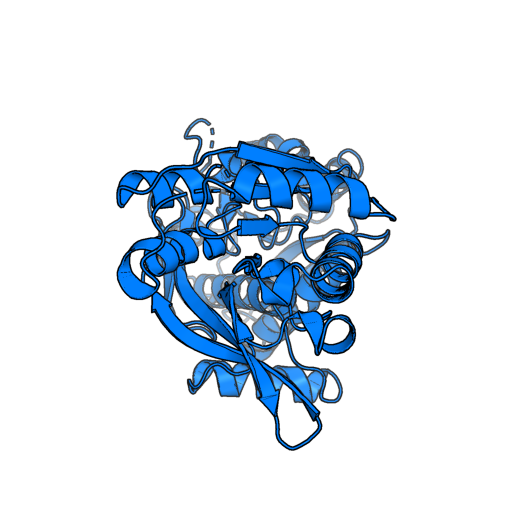 1.00 46.29 287 THR A O 1
ATOM 1601 N N . ASP A 1 262 ? 45.730 70.706 22.005 1.00 41.96 288 ASP A N 1
ATOM 1602 C CA . ASP A 1 262 ? 45.161 72.041 22.241 1.00 44.93 288 ASP A CA 1
ATOM 1603 C C . ASP A 1 262 ? 45.584 72.595 23.647 1.00 42.65 288 ASP A C 1
ATOM 1604 O O . ASP A 1 262 ? 45.976 73.783 23.825 1.00 47.17 288 ASP A O 1
ATOM 1609 N N . ALA A 1 263 ? 45.506 71.738 24.644 1.00 39.49 289 ALA A N 1
ATOM 1610 C CA . ALA A 1 263 ? 45.769 72.176 26.012 1.00 38.27 289 ALA A CA 1
ATOM 1611 C C . ALA A 1 263 ? 47.215 72.544 26.218 1.00 36.76 289 ALA A C 1
ATOM 1612 O O . ALA A 1 263 ? 47.502 73.547 26.877 1.00 39.41 289 ALA A O 1
ATOM 1614 N N . ILE A 1 264 ? 48.099 71.772 25.598 1.00 37.92 290 ILE A N 1
ATOM 1615 C CA . ILE A 1 264 ? 49.532 72.006 25.642 1.00 39.18 290 ILE A CA 1
ATOM 1616 C C . ILE A 1 264 ? 49.864 73.330 24.943 1.00 41.75 290 ILE A C 1
ATOM 1617 O O . ILE A 1 264 ? 50.566 74.195 25.552 1.00 39.87 290 ILE A O 1
ATOM 1622 N N . ARG A 1 265 ? 49.349 73.500 23.713 1.00 39.24 291 ARG A N 1
ATOM 1623 C CA . ARG A 1 265 ? 49.607 74.756 22.951 1.00 43.18 291 ARG A CA 1
ATOM 1624 C C . ARG A 1 265 ? 49.000 75.997 23.680 1.00 40.97 291 ARG A C 1
ATOM 1625 O O . ARG A 1 265 ? 49.624 77.056 23.761 1.00 40.72 291 ARG A O 1
ATOM 1633 N N . PHE A 1 266 ? 47.816 75.848 24.258 1.00 38.39 292 PHE A N 1
ATOM 1634 C CA . PHE A 1 266 ? 47.253 76.959 24.980 1.00 39.43 292 PHE A CA 1
ATOM 1635 C C . PHE A 1 266 ? 48.101 77.363 26.214 1.00 40.09 292 PHE A C 1
ATOM 1636 O O . PHE A 1 266 ? 48.456 78.547 26.371 1.00 38.63 292 PHE A O 1
ATOM 1644 N N . LEU A 1 267 ? 48.410 76.404 27.089 1.00 38.38 293 LEU A N 1
ATOM 1645 C CA . LEU A 1 267 ? 49.139 76.758 28.315 1.00 39.05 293 LEU A CA 1
ATOM 1646 C C . LEU A 1 267 ? 50.479 77.322 27.997 1.00 38.85 293 LEU A C 1
ATOM 1647 O O . LEU A 1 267 ? 50.873 78.333 28.551 1.00 40.51 293 LEU A O 1
ATOM 1652 N N . VAL A 1 268 ? 51.168 76.727 27.041 1.00 38.65 294 VAL A N 1
ATOM 1653 C CA . VAL A 1 268 ? 52.514 77.164 26.744 1.00 40.87 294 VAL A CA 1
ATOM 1654 C C . VAL A 1 268 ? 52.430 78.589 26.181 1.00 41.32 294 VAL A C 1
ATOM 1655 O O . VAL A 1 268 ? 53.267 79.430 26.508 1.00 43.01 294 VAL A O 1
ATOM 1659 N N . GLN A 1 269 ? 51.435 78.873 25.349 1.00 40.84 295 GLN A N 1
ATOM 1660 C CA . GLN A 1 269 ? 51.375 80.198 24.709 1.00 42.91 295 GLN A CA 1
ATOM 1661 C C . GLN A 1 269 ? 50.840 81.237 25.684 1.00 40.53 295 GLN A C 1
ATOM 1662 O O . GLN A 1 269 ? 51.197 82.412 25.638 1.00 39.50 295 GLN A O 1
ATOM 1668 N N . TYR A 1 270 ? 50.022 80.784 26.598 1.00 39.80 296 TYR A N 1
ATOM 1669 C CA . TYR A 1 270 ? 49.566 81.642 27.678 1.00 40.11 296 TYR A CA 1
ATOM 1670 C C . TYR A 1 270 ? 50.758 82.187 28.450 1.00 39.76 296 TYR A C 1
ATOM 1671 O O . TYR A 1 270 ? 50.786 83.366 28.774 1.00 42.90 296 TYR A O 1
ATOM 1680 N N . GLN A 1 271 ? 51.780 81.381 28.654 1.00 38.79 297 GLN A N 1
ATOM 1681 C CA . GLN A 1 271 ? 52.937 81.850 29.376 1.00 42.62 297 GLN A CA 1
ATOM 1682 C C . GLN A 1 271 ? 53.865 82.638 28.498 1.00 43.75 297 GLN A C 1
ATOM 1683 O O . GLN A 1 271 ? 54.325 83.695 28.866 1.00 45.64 297 GLN A O 1
ATOM 1689 N N . GLU A 1 272 ? 54.146 82.112 27.320 1.00 45.25 298 GLU A N 1
ATOM 1690 C CA . GLU A 1 272 ? 55.059 82.772 26.386 1.00 47.25 298 GLU A CA 1
ATOM 1691 C C . GLU A 1 272 ? 54.594 84.161 25.952 1.00 47.32 298 GLU A C 1
ATOM 1692 O O . GLU A 1 272 ? 55.402 85.054 25.764 1.00 45.85 298 GLU A O 1
ATOM 1698 N N . PHE A 1 273 ? 53.289 84.332 25.840 1.00 48.11 299 PHE A N 1
ATOM 1699 C CA . PHE A 1 273 ? 52.678 85.596 25.388 1.00 51.72 299 PHE A CA 1
ATOM 1700 C C . PHE A 1 273 ? 52.630 86.593 26.545 1.00 50.87 299 PHE A C 1
ATOM 1701 O O . PHE A 1 273 ? 52.461 87.779 26.325 1.00 49.44 299 PHE A O 1
ATOM 1709 N N . GLY A 1 274 ? 52.804 86.136 27.787 1.00 47.87 300 GLY A N 1
ATOM 1710 C CA . GLY A 1 274 ? 53.002 87.102 28.863 1.00 49.87 300 GLY A CA 1
ATOM 1711 C C . GLY A 1 274 ? 51.824 87.175 29.825 1.00 50.48 300 GLY A C 1
ATOM 1712 O O . GLY A 1 274 ? 51.910 87.825 30.871 1.00 49.50 300 GLY A O 1
ATOM 1713 N N . LEU A 1 275 ? 50.746 86.472 29.488 1.00 48.47 301 LEU A N 1
ATOM 1714 C CA . LEU A 1 275 ? 49.551 86.492 30.321 1.00 48.55 301 LEU A CA 1
ATOM 1715 C C . LEU A 1 275 ? 49.750 85.770 31.629 1.00 47.24 301 LEU A C 1
ATOM 1716 O O . LEU A 1 275 ? 49.176 86.132 32.608 1.00 49.88 301 LEU A O 1
ATOM 1721 N N . LYS A 1 276 ? 50.568 84.762 31.674 1.00 49.95 302 LYS A N 1
ATOM 1722 C CA . LYS A 1 276 ? 50.763 84.094 32.950 1.00 49.78 302 LYS A CA 1
ATOM 1723 C C . LYS A 1 276 ? 51.315 85.063 34.004 1.00 55.03 302 LYS A C 1
ATOM 1724 O O . LYS A 1 276 ? 50.905 85.035 35.170 1.00 52.14 302 LYS A O 1
ATOM 1730 N N . ASP A 1 277 ? 52.200 85.963 33.579 1.00 57.10 303 ASP A N 1
ATOM 1731 C CA . ASP A 1 277 ? 52.784 86.936 34.477 1.00 63.02 303 ASP A CA 1
ATOM 1732 C C . ASP A 1 277 ? 51.749 87.919 35.027 1.00 63.29 303 ASP A C 1
ATOM 1733 O O . ASP A 1 277 ? 52.011 88.539 36.051 1.00 63.06 303 ASP A O 1
ATOM 1738 N N . SER A 1 278 ? 50.600 88.080 34.359 1.00 60.82 304 SER A N 1
ATOM 1739 C CA . SER A 1 278 ? 49.683 89.177 34.705 1.00 60.82 304 SER A CA 1
ATOM 1740 C C . SER A 1 278 ? 48.240 88.804 35.012 1.00 58.09 304 SER A C 1
ATOM 1741 O O . SER A 1 278 ? 47.587 89.542 35.713 1.00 59.48 304 SER A O 1
ATOM 1744 N N . ILE A 1 279 ? 47.742 87.693 34.483 1.00 55.10 305 ILE A N 1
ATOM 1745 C CA . ILE A 1 279 ? 46.349 87.300 34.656 1.00 50.60 305 ILE A CA 1
ATOM 1746 C C . ILE A 1 279 ? 46.240 85.874 35.219 1.00 46.43 305 ILE A C 1
ATOM 1747 O O . ILE A 1 279 ? 46.586 84.905 34.543 1.00 44.21 305 ILE A O 1
ATOM 1752 N N . PRO A 1 280 ? 45.760 85.746 36.462 1.00 43.32 306 PRO A N 1
ATOM 1753 C CA . PRO A 1 280 ? 45.647 84.398 37.039 1.00 43.35 306 PRO A CA 1
ATOM 1754 C C . PRO A 1 280 ? 44.802 83.487 36.201 1.00 39.11 306 PRO A C 1
ATOM 1755 O O . PRO A 1 280 ? 43.777 83.889 35.676 1.00 39.84 306 PRO A O 1
ATOM 1759 N N . LEU A 1 281 ? 45.225 82.246 36.113 1.00 39.00 307 LEU A N 1
ATOM 1760 C CA . LEU A 1 281 ? 44.564 81.281 35.263 1.00 39.30 307 LEU A CA 1
ATOM 1761 C C . LEU A 1 281 ? 44.273 80.038 36.078 1.00 39.79 307 LEU A C 1
ATOM 1762 O O . LEU A 1 281 ? 45.158 79.559 36.800 1.00 38.28 307 LEU A O 1
ATOM 1767 N N . ILE A 1 282 ? 43.044 79.512 35.946 1.00 37.98 308 ILE A N 1
ATOM 1768 C CA . ILE A 1 282 ? 42.679 78.255 36.534 1.00 36.07 308 ILE A CA 1
ATOM 1769 C C . ILE A 1 282 ? 42.430 77.346 35.353 1.00 39.03 308 ILE A C 1
ATOM 1770 O O . ILE A 1 282 ? 41.446 77.516 34.605 1.00 38.53 308 ILE A O 1
ATOM 1775 N N . PRO A 1 283 ? 43.355 76.414 35.131 1.00 38.70 309 PRO A N 1
ATOM 1776 C CA . PRO A 1 283 ? 43.144 75.440 34.118 1.00 37.33 309 PRO A CA 1
ATOM 1777 C C . PRO A 1 283 ? 42.191 74.410 34.586 1.00 37.13 309 PRO A C 1
ATOM 1778 O O . PRO A 1 283 ? 42.069 74.146 35.784 1.00 34.79 309 PRO A O 1
ATOM 1782 N N . SER A 1 284 ? 41.538 73.783 33.627 1.00 38.03 310 SER A N 1
ATOM 1783 C CA . SER A 1 284 ? 40.823 72.563 33.921 1.00 37.84 310 SER A CA 1
ATOM 1784 C C . SER A 1 284 ? 41.823 71.496 34.343 1.00 35.84 310 SER A C 1
ATOM 1785 O O . SER A 1 284 ? 42.945 71.411 33.791 1.00 33.59 310 SER A O 1
ATOM 1788 N N . GLY A 1 285 ? 41.393 70.641 35.259 1.00 31.50 311 GLY A N 1
ATOM 1789 C CA . GLY A 1 285 ? 42.176 69.468 35.614 1.00 32.55 311 GLY A CA 1
ATOM 1790 C C . GLY A 1 285 ? 42.541 68.609 34.444 1.00 34.61 311 GLY A C 1
ATOM 1791 O O . GLY A 1 285 ? 43.597 67.996 34.420 1.00 34.47 311 GLY A O 1
ATOM 1792 N N . ALA A 1 286 ? 41.703 68.584 33.425 1.00 35.65 312 ALA A N 1
ATOM 1793 C CA . ALA A 1 286 ? 42.072 67.842 32.205 1.00 34.76 312 ALA A CA 1
ATOM 1794 C C . ALA A 1 286 ? 43.299 68.406 31.482 1.00 36.06 312 ALA A C 1
ATOM 1795 O O . ALA A 1 286 ? 44.095 67.669 30.827 1.00 32.30 312 ALA A O 1
ATOM 1797 N N . ASP A 1 287 ? 43.488 69.711 31.622 1.00 38.85 313 ASP A N 1
ATOM 1798 C CA . ASP A 1 287 ? 44.495 70.418 30.826 1.00 38.36 313 ASP A CA 1
ATOM 1799 C C . ASP A 1 287 ? 45.862 70.244 31.479 1.00 36.67 313 ASP A C 1
ATOM 1800 O O . ASP A 1 287 ? 46.872 70.504 30.861 1.00 35.34 313 ASP A O 1
ATOM 1805 N N . VAL A 1 288 ? 45.906 69.840 32.746 1.00 37.42 314 VAL A N 1
ATOM 1806 C CA . VAL A 1 288 ? 47.194 69.597 33.399 1.00 37.83 314 VAL A CA 1
ATOM 1807 C C . VAL A 1 288 ? 47.338 68.119 33.823 1.00 38.63 314 VAL A C 1
ATOM 1808 O O . VAL A 1 288 ? 48.069 67.773 34.763 1.00 38.36 314 VAL A O 1
ATOM 1812 N N . ASP A 1 289 ? 46.632 67.240 33.128 1.00 41.90 315 ASP A N 1
ATOM 1813 C CA . ASP A 1 289 ? 46.697 65.814 33.394 1.00 41.50 315 ASP A CA 1
ATOM 1814 C C . ASP A 1 289 ? 48.128 65.316 33.268 1.00 42.85 315 ASP A C 1
ATOM 1815 O O . ASP A 1 289 ? 48.913 65.803 32.438 1.00 43.75 315 ASP A O 1
ATOM 1820 N N . GLN A 1 290 ? 48.427 64.308 34.086 1.00 42.04 316 GLN A N 1
ATOM 1821 C CA . GLN A 1 290 ? 49.695 63.641 34.193 1.00 40.81 316 GLN A CA 1
ATOM 1822 C C . GLN A 1 290 ? 50.305 63.275 32.868 1.00 37.32 316 GLN A C 1
ATOM 1823 O O . GLN A 1 290 ? 51.478 63.421 32.690 1.00 38.50 316 GLN A O 1
ATOM 1829 N N . SER A 1 291 ? 49.504 62.774 31.953 1.00 37.15 317 SER A N 1
ATOM 1830 C CA . SER A 1 291 ? 50.026 62.390 30.642 1.00 41.50 317 SER A CA 1
ATOM 1831 C C . SER A 1 291 ? 50.642 63.542 29.878 1.00 41.33 317 SER A C 1
ATOM 1832 O O . SER A 1 291 ? 51.486 63.314 29.015 1.00 43.21 317 SER A O 1
ATOM 1835 N N . ILE A 1 292 ? 50.236 64.780 30.148 1.00 39.42 318 ILE A N 1
ATOM 1836 C CA . ILE A 1 292 ? 50.788 65.870 29.334 1.00 40.49 318 ILE A CA 1
ATOM 1837 C C . ILE A 1 292 ? 51.532 66.887 30.159 1.00 42.59 318 ILE A C 1
ATOM 1838 O O . ILE A 1 292 ? 52.036 67.860 29.620 1.00 41.60 318 ILE A O 1
ATOM 1843 N N . LEU A 1 293 ? 51.609 66.635 31.459 1.00 43.14 319 LEU A N 1
ATOM 1844 C CA . LEU A 1 293 ? 52.253 67.527 32.399 1.00 44.61 319 LEU A CA 1
ATOM 1845 C C . LEU A 1 293 ? 53.708 67.758 32.071 1.00 45.38 319 LEU A C 1
ATOM 1846 O O . LEU A 1 293 ? 54.152 68.883 32.042 1.00 51.25 319 LEU A O 1
ATOM 1851 N N . PRO A 1 294 ? 54.443 66.714 31.661 1.00 45.67 320 PRO A N 1
ATOM 1852 C CA . PRO A 1 294 ? 55.831 66.992 31.223 1.00 44.98 320 PRO A CA 1
ATOM 1853 C C . PRO A 1 294 ? 56.047 67.997 30.045 1.00 50.73 320 PRO A C 1
ATOM 1854 O O . PRO A 1 294 ? 57.105 68.604 29.941 1.00 54.50 320 PRO A O 1
ATOM 1858 N N . GLU A 1 295 ? 55.077 68.153 29.158 1.00 51.95 321 GLU A N 1
ATOM 1859 C CA . GLU A 1 295 ? 55.236 68.973 27.968 1.00 53.48 321 GLU A CA 1
ATOM 1860 C C . GLU A 1 295 ? 54.702 70.392 28.216 1.00 52.57 321 GLU A C 1
ATOM 1861 O O . GLU A 1 295 ? 55.039 71.317 27.527 1.00 54.70 321 GLU A O 1
ATOM 1867 N N . ILE A 1 296 ? 53.849 70.548 29.198 1.00 53.05 322 ILE A N 1
ATOM 1868 C CA . ILE A 1 296 ? 53.508 71.855 29.664 1.00 58.01 322 ILE A CA 1
ATOM 1869 C C . ILE A 1 296 ? 54.706 72.330 30.467 1.00 61.34 322 ILE A C 1
ATOM 1870 O O . ILE A 1 296 ? 55.386 73.337 30.137 1.00 52.18 322 ILE A O 1
ATOM 1875 N N . GLY A 1 297 ? 54.885 71.573 31.548 1.00 65.30 323 GLY A N 1
ATOM 1876 C CA . GLY A 1 297 ? 55.844 71.794 32.598 1.00 64.07 323 GLY A CA 1
ATOM 1877 C C . GLY A 1 297 ? 55.772 73.151 33.228 1.00 55.23 323 GLY A C 1
ATOM 1878 O O . GLY A 1 297 ? 54.955 73.467 34.087 1.00 52.79 323 GLY A O 1
ATOM 1879 N N . ASP A 1 298 ? 56.707 73.933 32.781 1.00 51.90 324 ASP A N 1
ATOM 1880 C CA . ASP A 1 298 ? 56.984 75.185 33.341 1.00 54.60 324 ASP A CA 1
ATOM 1881 C C . ASP A 1 298 ? 55.761 76.122 33.159 1.00 49.68 324 ASP A C 1
ATOM 1882 O O . ASP A 1 298 ? 55.483 76.964 34.009 1.00 49.70 324 ASP A O 1
ATOM 1887 N N . ALA A 1 299 ? 54.973 75.916 32.114 1.00 45.12 325 ALA A N 1
ATOM 1888 C CA . ALA A 1 299 ? 53.876 76.844 31.809 1.00 45.64 325 ALA A CA 1
ATOM 1889 C C . ALA A 1 299 ? 52.761 76.722 32.815 1.00 42.32 325 ALA A C 1
ATOM 1890 O O . ALA A 1 299 ? 52.111 77.669 33.124 1.00 43.54 325 ALA A O 1
ATOM 1892 N N . ALA A 1 300 ? 52.605 75.577 33.429 1.00 43.55 326 ALA A N 1
ATOM 1893 C CA . ALA A 1 300 ? 51.539 75.430 34.399 1.00 40.99 326 ALA A CA 1
ATOM 1894 C C . ALA A 1 300 ? 52.023 75.551 35.840 1.00 41.17 326 ALA A C 1
ATOM 1895 O O . ALA A 1 300 ? 51.250 75.377 36.729 1.00 40.44 326 ALA A O 1
ATOM 1897 N N . LEU A 1 301 ? 53.281 75.887 36.085 1.00 42.63 327 LEU A N 1
ATOM 1898 C CA . LEU A 1 301 ? 53.768 75.937 37.471 1.00 40.84 327 LEU A CA 1
ATOM 1899 C C . LEU A 1 301 ? 53.011 76.925 38.335 1.00 39.86 327 LEU A C 1
ATOM 1900 O O . LEU A 1 301 ? 52.883 78.092 37.959 1.00 38.42 327 LEU A O 1
ATOM 1905 N N . GLY A 1 302 ? 52.495 76.468 39.491 1.00 35.77 328 GLY A N 1
ATOM 1906 C CA . GLY A 1 302 ? 51.744 77.353 40.391 1.00 36.12 328 GLY A CA 1
ATOM 1907 C C . GLY A 1 302 ? 50.242 77.507 40.133 1.00 35.86 328 GLY A C 1
ATOM 1908 O O . GLY A 1 302 ? 49.532 78.038 40.952 1.00 37.45 328 GLY A O 1
ATOM 1909 N N . LEU A 1 303 ? 49.762 76.992 39.012 1.00 36.14 329 LEU A N 1
ATOM 1910 C CA . LEU A 1 303 ? 48.382 77.006 38.625 1.00 35.46 329 LEU A CA 1
ATOM 1911 C C . LEU A 1 303 ? 47.574 76.039 39.467 1.00 37.11 329 LEU A C 1
ATOM 1912 O O . LEU A 1 303 ? 47.949 74.907 39.697 1.00 36.42 329 LEU A O 1
ATOM 1917 N N . VAL A 1 304 ? 46.419 76.493 39.885 1.00 38.10 330 VAL A N 1
ATOM 1918 C CA . VAL A 1 304 ? 45.493 75.675 40.649 1.00 39.16 330 VAL A CA 1
ATOM 1919 C C . VAL A 1 304 ? 44.391 75.144 39.742 1.00 37.91 330 VAL A C 1
ATOM 1920 O O . VAL A 1 304 ? 43.867 75.881 38.899 1.00 35.65 330 VAL A O 1
ATOM 1924 N N . SER A 1 305 ? 44.006 73.889 39.957 1.00 36.75 331 SER A N 1
ATOM 1925 C CA . SER A 1 305 ? 42.919 73.261 39.236 1.00 39.06 331 SER A CA 1
ATOM 1926 C C . SER A 1 305 ? 42.148 72.249 40.104 1.00 40.46 331 SER A C 1
ATOM 1927 O O . SER A 1 305 ? 42.696 71.633 41.012 1.00 40.90 331 SER A O 1
ATOM 1930 N N . GLY A 1 306 ? 40.881 72.048 39.764 1.00 37.25 332 GLY A N 1
ATOM 1931 C CA . GLY A 1 306 ? 40.124 70.926 40.267 1.00 36.72 332 GLY A CA 1
ATOM 1932 C C . GLY A 1 306 ? 40.405 69.707 39.444 1.00 35.96 332 GLY A C 1
ATOM 1933 O O . GLY A 1 306 ? 40.561 69.787 38.221 1.00 40.14 332 GLY A O 1
ATOM 1934 N N . THR A 1 307 ? 40.492 68.568 40.095 1.00 33.42 333 THR A N 1
ATOM 1935 C CA . THR A 1 307 ? 40.654 67.309 39.386 1.00 33.93 333 THR A CA 1
ATOM 1936 C C . THR A 1 307 ? 40.064 66.106 40.115 1.00 32.49 333 THR A C 1
ATOM 1937 O O . THR A 1 307 ? 39.784 66.135 41.328 1.00 33.68 333 THR A O 1
ATOM 1941 N N . LEU A 1 308 ? 39.895 65.049 39.351 1.00 30.60 334 LEU A N 1
ATOM 1942 C CA . LEU A 1 308 ? 39.347 63.795 39.831 1.00 33.73 334 LEU A CA 1
ATOM 1943 C C . LEU A 1 308 ? 40.427 63.015 40.617 1.00 33.37 334 LEU A C 1
ATOM 1944 O O . LEU A 1 308 ? 40.131 62.281 41.542 1.00 35.35 334 LEU A O 1
ATOM 1949 N N . TYR A 1 309 ? 41.687 63.163 40.229 1.00 32.05 335 TYR A N 1
ATOM 1950 C CA . TYR A 1 309 ? 42.738 62.286 40.751 1.00 32.59 335 TYR A CA 1
ATOM 1951 C C . TYR A 1 309 ? 44.092 62.819 40.381 1.00 32.33 335 TYR A C 1
ATOM 1952 O O . TYR A 1 309 ? 44.263 63.345 39.289 1.00 35.83 335 TYR A O 1
ATOM 1961 N N . THR A 1 310 ? 45.049 62.648 41.293 1.00 31.88 336 THR A N 1
ATOM 1962 C CA . THR A 1 310 ? 46.463 62.809 41.003 1.00 32.26 336 THR A CA 1
ATOM 1963 C C . THR A 1 310 ? 47.171 61.706 41.761 1.00 33.32 336 THR A C 1
ATOM 1964 O O . THR A 1 310 ? 46.801 61.424 42.890 1.00 33.62 336 THR A O 1
ATOM 1968 N N . ALA A 1 311 ? 48.206 61.126 41.122 1.00 33.38 337 ALA A N 1
ATOM 1969 C CA . ALA A 1 311 ? 49.104 60.165 41.683 1.00 33.49 337 ALA A CA 1
ATOM 1970 C C . ALA A 1 311 ? 49.874 60.629 42.943 1.00 35.95 337 ALA A C 1
ATOM 1971 O O . ALA A 1 311 ? 50.412 59.792 43.732 1.00 37.76 337 ALA A O 1
ATOM 1973 N N . TYR A 1 312 ? 49.893 61.936 43.188 1.00 35.48 338 TYR A N 1
ATOM 1974 C CA . TYR A 1 312 ? 50.541 62.469 44.409 1.00 37.10 338 TYR A CA 1
ATOM 1975 C C . TYR A 1 312 ? 49.595 62.620 45.586 1.00 38.89 338 TYR A C 1
ATOM 1976 O O . TYR A 1 312 ? 49.942 63.285 46.562 1.00 38.47 338 TYR A O 1
ATOM 1985 N N . ASN A 1 313 ? 48.416 61.992 45.530 1.00 36.19 339 ASN A N 1
ATOM 1986 C CA . ASN A 1 313 ? 47.489 62.134 46.621 1.00 36.37 339 ASN A CA 1
ATOM 1987 C C . ASN A 1 313 ? 48.102 61.400 47.816 1.00 40.07 339 ASN A C 1
ATOM 1988 O O . ASN A 1 313 ? 48.696 60.329 47.645 1.00 36.47 339 ASN A O 1
ATOM 1993 N N . ASP A 1 314 ? 47.984 61.976 49.013 1.00 36.09 340 ASP A N 1
ATOM 1994 C CA . ASP A 1 314 ? 48.791 61.491 50.125 1.00 38.06 340 ASP A CA 1
ATOM 1995 C C . ASP A 1 314 ? 47.956 60.583 50.992 1.00 39.60 340 ASP A C 1
ATOM 1996 O O . ASP A 1 314 ? 47.879 60.759 52.198 1.00 43.11 340 ASP A O 1
ATOM 2001 N N . THR A 1 315 ? 47.312 59.597 50.385 1.00 40.72 341 THR A N 1
ATOM 2002 C CA . THR A 1 315 ? 46.478 58.665 51.133 1.00 36.28 341 THR A CA 1
ATOM 2003 C C . THR A 1 315 ? 46.952 57.299 50.846 1.00 38.26 341 THR A C 1
ATOM 2004 O O . THR A 1 315 ? 47.504 57.053 49.764 1.00 38.01 341 THR A O 1
ATOM 2008 N N . PRO A 1 316 ? 46.735 56.374 51.807 1.00 38.54 342 PRO A N 1
ATOM 2009 C CA . PRO A 1 316 ? 47.193 55.022 51.618 1.00 38.67 342 PRO A CA 1
ATOM 2010 C C . PRO A 1 316 ? 46.591 54.312 50.390 1.00 39.88 342 PRO A C 1
ATOM 2011 O O . PRO A 1 316 ? 47.314 53.593 49.721 1.00 37.08 342 PRO A O 1
ATOM 2015 N N . GLU A 1 317 ? 45.311 54.520 50.085 1.00 40.85 343 GLU A N 1
ATOM 2016 C CA . GLU A 1 317 ? 44.675 53.844 48.940 1.00 43.94 343 GLU A CA 1
ATOM 2017 C C . GLU A 1 317 ? 45.203 54.409 47.633 1.00 41.23 343 GLU A C 1
ATOM 2018 O O . GLU A 1 317 ? 45.252 53.727 46.610 1.00 42.19 343 GLU A O 1
ATOM 2024 N N . SER A 1 318 ? 45.593 55.669 47.655 1.00 37.46 344 SER A N 1
ATOM 2025 C CA . SER A 1 318 ? 46.207 56.233 46.476 1.00 37.17 344 SER A CA 1
ATOM 2026 C C . SER A 1 318 ? 47.597 55.635 46.282 1.00 39.69 344 SER A C 1
ATOM 2027 O O . SER A 1 318 ? 47.978 55.272 45.124 1.00 35.09 344 SER A O 1
ATOM 2030 N N . GLN A 1 319 ? 48.350 55.520 47.390 1.00 39.94 345 GLN A N 1
ATOM 2031 C CA . GLN A 1 319 ? 49.686 54.940 47.285 1.00 44.36 345 GLN A CA 1
ATOM 2032 C C . GLN A 1 319 ? 49.658 53.477 46.773 1.00 43.22 345 GLN A C 1
ATOM 2033 O O . GLN A 1 319 ? 50.495 53.102 45.972 1.00 39.73 345 GLN A O 1
ATOM 2039 N N . GLU A 1 320 ? 48.732 52.682 47.287 1.00 38.45 346 GLU A N 1
ATOM 2040 C CA . GLU A 1 320 ? 48.518 51.333 46.837 1.00 42.84 346 GLU A CA 1
ATOM 2041 C C . GLU A 1 320 ? 48.182 51.249 45.313 1.00 38.92 346 GLU A C 1
ATOM 2042 O O . GLU A 1 320 ? 48.821 50.549 44.592 1.00 38.04 346 GLU A O 1
ATOM 2048 N N . PHE A 1 321 ? 47.295 52.084 44.809 1.00 38.10 347 PHE A N 1
ATOM 2049 C CA . PHE A 1 321 ? 46.994 52.138 43.363 1.00 35.92 347 PHE A CA 1
ATOM 2050 C C . PHE A 1 321 ? 48.174 52.590 42.531 1.00 37.03 347 PHE A C 1
ATOM 2051 O O . PHE A 1 321 ? 48.449 51.994 41.514 1.00 35.34 347 PHE A O 1
ATOM 2059 N N . VAL A 1 322 ? 48.940 53.570 42.995 1.00 38.89 348 VAL A N 1
ATOM 2060 C CA . VAL A 1 322 ? 50.158 53.992 42.261 1.00 39.55 348 VAL A CA 1
ATOM 2061 C C . VAL A 1 322 ? 51.188 52.852 42.217 1.00 43.56 348 VAL A C 1
ATOM 2062 O O . VAL A 1 322 ? 51.817 52.589 41.170 1.00 41.15 348 VAL A O 1
ATOM 2066 N N . GLU A 1 323 ? 51.368 52.170 43.346 1.00 43.63 349 GLU A N 1
ATOM 2067 C CA . GLU A 1 323 ? 52.344 51.064 43.380 1.00 47.21 349 GLU A CA 1
ATOM 2068 C C . GLU A 1 323 ? 51.975 49.933 42.452 1.00 44.98 349 GLU A C 1
ATOM 2069 O O . GLU A 1 323 ? 52.825 49.447 41.729 1.00 48.26 349 GLU A O 1
ATOM 2075 N N . ALA A 1 324 ? 50.710 49.515 42.488 1.00 40.94 350 ALA A N 1
ATOM 2076 C CA . ALA A 1 324 ? 50.272 48.434 41.637 1.00 42.74 350 ALA A CA 1
ATOM 2077 C C . ALA A 1 324 ? 50.254 48.871 40.164 1.00 42.16 350 ALA A C 1
ATOM 2078 O O . ALA A 1 324 ? 50.518 48.070 39.233 1.00 43.13 350 ALA A O 1
ATOM 2080 N N . PHE A 1 325 ? 50.032 50.157 39.935 1.00 39.91 351 PHE A N 1
ATOM 2081 C CA . PHE A 1 325 ? 49.992 50.642 38.572 1.00 39.79 351 PHE A CA 1
ATOM 2082 C C . PHE A 1 325 ? 51.400 50.691 38.011 1.00 43.09 351 PHE A C 1
ATOM 2083 O O . PHE A 1 325 ? 51.675 50.123 36.963 1.00 42.34 351 PHE A O 1
ATOM 2091 N N . THR A 1 326 ? 52.288 51.372 38.713 1.00 44.39 352 THR A N 1
ATOM 2092 C CA . THR A 1 326 ? 53.676 51.465 38.269 1.00 46.56 352 THR A CA 1
ATOM 2093 C C . THR A 1 326 ? 54.385 50.116 38.180 1.00 49.02 352 THR A C 1
ATOM 2094 O O . THR A 1 326 ? 55.216 49.956 37.312 1.00 51.65 352 THR A O 1
ATOM 2098 N N . ALA A 1 327 ? 54.076 49.150 39.051 1.00 49.45 353 ALA A N 1
ATOM 2099 C CA . ALA A 1 327 ? 54.686 47.814 38.920 1.00 47.64 353 ALA A CA 1
ATOM 2100 C C . ALA A 1 327 ? 54.311 47.172 37.576 1.00 49.11 353 ALA A C 1
ATOM 2101 O O . ALA A 1 327 ? 55.094 46.478 36.989 1.00 52.28 353 ALA A O 1
ATOM 2103 N N . ARG A 1 328 ? 53.122 47.448 37.088 1.00 51.11 354 ARG A N 1
ATOM 2104 C CA . ARG A 1 328 ? 52.612 46.883 35.864 1.00 53.06 354 ARG A CA 1
ATOM 2105 C C . ARG A 1 328 ? 52.991 47.671 34.628 1.00 53.36 354 ARG A C 1
ATOM 2106 O O . ARG A 1 328 ? 52.836 47.191 33.503 1.00 50.61 354 ARG A O 1
ATOM 2114 N N . HIS A 1 329 ? 53.453 48.904 34.798 1.00 51.00 355 HIS A N 1
ATOM 2115 C CA . HIS A 1 329 ? 53.592 49.779 33.624 1.00 51.21 355 HIS A CA 1
ATOM 2116 C C . HIS A 1 329 ? 54.903 50.480 33.638 1.00 54.46 355 HIS A C 1
ATOM 2117 O O . HIS A 1 329 ? 55.012 51.615 33.161 1.00 58.36 355 HIS A O 1
ATOM 2124 N N . GLU A 1 330 ? 55.890 49.796 34.196 1.00 60.36 356 GLU A N 1
ATOM 2125 C CA . GLU A 1 330 ? 57.282 50.175 34.060 1.00 68.42 356 GLU A CA 1
ATOM 2126 C C . GLU A 1 330 ? 57.517 51.568 34.566 1.00 64.82 356 GLU A C 1
ATOM 2127 O O . GLU A 1 330 ? 58.121 52.358 33.863 1.00 65.75 356 GLU A O 1
ATOM 2133 N N . GLY A 1 331 ? 57.034 51.852 35.786 1.00 63.53 357 GLY A N 1
ATOM 2134 C CA . GLY A 1 331 ? 57.245 53.142 36.492 1.00 57.73 357 GLY A CA 1
ATOM 2135 C C . GLY A 1 331 ? 56.344 54.311 36.066 1.00 55.11 357 GLY A C 1
ATOM 2136 O O . GLY A 1 331 ? 56.410 55.387 36.670 1.00 55.19 357 GLY A O 1
ATOM 2137 N N . ILE A 1 332 ? 55.505 54.118 35.037 1.00 50.14 358 ILE A N 1
ATOM 2138 C CA . ILE A 1 332 ? 54.653 55.182 34.565 1.00 49.54 358 ILE A CA 1
ATOM 2139 C C . ILE A 1 332 ? 53.503 55.429 35.572 1.00 47.95 358 ILE A C 1
ATOM 2140 O O . ILE A 1 332 ? 52.909 54.499 36.130 1.00 49.15 358 ILE A O 1
ATOM 2145 N N . LEU A 1 333 ? 53.220 56.692 35.821 1.00 44.02 359 LEU A N 1
ATOM 2146 C CA . LEU A 1 333 ? 52.239 57.069 36.843 1.00 43.09 359 LEU A CA 1
ATOM 2147 C C . LEU A 1 333 ? 50.855 57.058 36.193 1.00 39.93 359 LEU A C 1
ATOM 2148 O O . LEU A 1 333 ? 50.718 57.442 35.053 1.00 38.42 359 LEU A O 1
ATOM 2153 N N . PRO A 1 334 ? 49.825 56.617 36.926 1.00 38.74 360 PRO A N 1
ATOM 2154 C CA . PRO A 1 334 ? 48.472 56.699 36.417 1.00 39.51 360 PRO A CA 1
ATOM 2155 C C . PRO A 1 334 ? 47.934 58.106 36.429 1.00 39.55 360 PRO A C 1
ATOM 2156 O O . PRO A 1 334 ? 48.257 58.884 37.330 1.00 40.47 360 PRO A O 1
ATOM 2160 N N . GLY A 1 335 ? 47.127 58.417 35.428 1.00 39.55 361 GLY A N 1
ATOM 2161 C CA . GLY A 1 335 ? 46.415 59.652 35.379 1.00 39.55 361 GLY A CA 1
ATOM 2162 C C . GLY A 1 335 ? 44.923 59.482 35.475 1.00 43.53 361 GLY A C 1
ATOM 2163 O O . GLY A 1 335 ? 44.424 58.519 36.062 1.00 40.97 361 GLY A O 1
ATOM 2164 N N . LEU A 1 336 ? 44.214 60.423 34.850 1.00 41.49 362 LEU A N 1
ATOM 2165 C CA . LEU A 1 336 ? 42.792 60.588 35.047 1.00 43.59 362 LEU A CA 1
ATOM 2166 C C . LEU A 1 336 ? 41.973 59.443 34.490 1.00 40.40 362 LEU A C 1
ATOM 2167 O O . LEU A 1 336 ? 41.046 58.932 35.147 1.00 37.36 362 LEU A O 1
ATOM 2172 N N . VAL A 1 337 ? 42.266 59.127 33.231 1.00 35.94 363 VAL A N 1
ATOM 2173 C CA . VAL A 1 337 ? 41.621 58.047 32.549 1.00 38.88 363 VAL A CA 1
ATOM 2174 C C . VAL A 1 337 ? 41.944 56.660 33.143 1.00 36.85 363 VAL A C 1
ATOM 2175 O O . VAL A 1 337 ? 41.117 55.771 33.089 1.00 39.70 363 VAL A O 1
ATOM 2179 N N . ASP A 1 338 ? 43.147 56.471 33.643 1.00 36.90 364 ASP A N 1
ATOM 2180 C CA . ASP A 1 338 ? 43.511 55.250 34.350 1.00 36.48 364 ASP A CA 1
ATOM 2181 C C . ASP A 1 338 ? 42.712 55.197 35.616 1.00 36.18 364 ASP A C 1
ATOM 2182 O O . ASP A 1 338 ? 42.234 54.153 35.977 1.00 36.13 364 ASP A O 1
ATOM 2187 N N . TYR A 1 339 ? 42.579 56.332 36.314 1.00 36.17 365 TYR A N 1
ATOM 2188 C CA . TYR A 1 339 ? 41.850 56.368 37.560 1.00 31.53 365 TYR A CA 1
ATOM 2189 C C . TYR A 1 339 ? 40.389 55.972 37.352 1.00 34.15 365 TYR A C 1
ATOM 2190 O O . TYR A 1 339 ? 39.789 55.143 38.118 1.00 34.61 365 TYR A O 1
ATOM 2199 N N . ALA A 1 340 ? 39.790 56.576 36.336 1.00 32.47 366 ALA A N 1
ATOM 2200 C CA . ALA A 1 340 ? 38.367 56.376 36.075 1.00 34.41 366 ALA A CA 1
ATOM 2201 C C . ALA A 1 340 ? 38.039 54.926 35.670 1.00 35.26 366 ALA A C 1
ATOM 2202 O O . ALA A 1 340 ? 37.037 54.374 36.138 1.00 36.41 366 ALA A O 1
ATOM 2204 N N . GLY A 1 341 ? 38.910 54.302 34.873 1.00 35.00 367 GLY A N 1
ATOM 2205 C CA . GLY A 1 341 ? 38.839 52.862 34.585 1.00 34.03 367 GLY A CA 1
ATOM 2206 C C . GLY A 1 341 ? 38.961 51.980 35.823 1.00 33.73 367 GLY A C 1
ATOM 2207 O O . GLY A 1 341 ? 38.212 51.012 36.010 1.00 32.43 367 GLY A O 1
ATOM 2208 N N . TYR A 1 342 ? 39.887 52.322 36.685 1.00 32.09 368 TYR A N 1
ATOM 2209 C CA . TYR A 1 342 ? 40.055 51.606 37.928 1.00 34.98 368 TYR A CA 1
ATOM 2210 C C . TYR A 1 342 ? 38.779 51.599 38.811 1.00 34.52 368 TYR A C 1
ATOM 2211 O O . TYR A 1 342 ? 38.339 50.581 39.303 1.00 36.90 368 TYR A O 1
ATOM 2220 N N . ILE A 1 343 ? 38.148 52.741 38.951 1.00 35.86 369 ILE A N 1
ATOM 2221 C CA . ILE A 1 343 ? 36.883 52.844 39.684 1.00 33.36 369 ILE A CA 1
ATOM 2222 C C . ILE A 1 343 ? 35.806 52.002 38.987 1.00 33.59 369 ILE A C 1
ATOM 2223 O O . ILE A 1 343 ? 34.957 51.368 39.640 1.00 34.33 369 ILE A O 1
ATOM 2228 N N . GLY A 1 344 ? 35.778 52.017 37.667 1.00 31.91 370 GLY A N 1
ATOM 2229 C CA . GLY A 1 344 ? 34.879 51.091 36.957 1.00 32.88 370 GLY A CA 1
ATOM 2230 C C . GLY A 1 344 ? 35.038 49.634 37.462 1.00 35.38 370 GLY A C 1
ATOM 2231 O O . GLY A 1 344 ? 34.074 48.909 37.736 1.00 33.70 370 GLY A O 1
ATOM 2232 N N . GLY A 1 34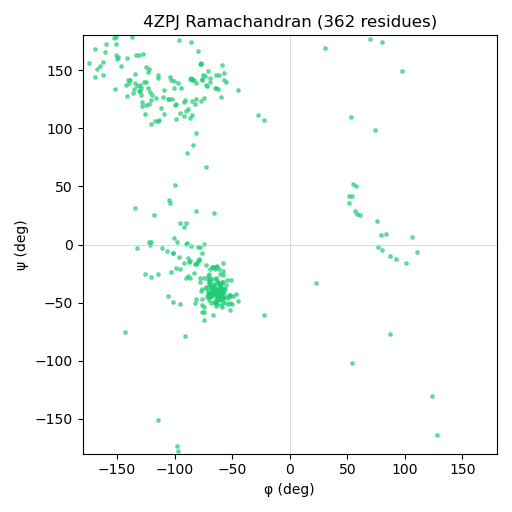5 ? 36.273 49.177 37.486 1.00 37.33 371 GLY A N 1
ATOM 2233 C CA . GLY A 1 345 ? 36.546 47.794 37.775 1.00 39.41 371 GLY A CA 1
ATOM 2234 C C . GLY A 1 345 ? 36.267 47.429 39.206 1.00 40.06 371 GLY A C 1
ATOM 2235 O O . GLY A 1 345 ? 35.847 46.291 39.460 1.00 36.77 371 GLY A O 1
ATOM 2236 N N . ARG A 1 346 ? 36.495 48.393 40.112 1.00 36.64 372 ARG A N 1
ATOM 2237 C CA . ARG A 1 346 ? 36.259 48.188 41.541 1.00 40.08 372 ARG A CA 1
ATOM 2238 C C . ARG A 1 346 ? 34.768 48.123 41.820 1.00 38.39 372 ARG A C 1
ATOM 2239 O O . ARG A 1 346 ? 34.298 47.298 42.575 1.00 37.16 372 ARG A O 1
ATOM 2247 N N . VAL A 1 347 ? 34.022 49.016 41.203 1.00 35.23 373 VAL A N 1
ATOM 2248 C CA . VAL A 1 347 ? 32.576 48.965 41.284 1.00 34.80 373 VAL A CA 1
ATOM 2249 C C . VAL A 1 347 ? 32.089 47.567 40.860 1.00 36.81 373 VAL A C 1
ATOM 2250 O O . VAL A 1 347 ? 31.262 46.957 41.540 1.00 35.33 373 VAL A O 1
ATOM 2254 N N . ILE A 1 348 ? 32.622 47.051 39.748 1.00 35.98 374 ILE A N 1
ATOM 2255 C CA . ILE A 1 348 ? 32.110 45.821 39.189 1.00 35.58 374 ILE A CA 1
ATOM 2256 C C . ILE A 1 348 ? 32.460 44.754 40.153 1.00 35.31 374 ILE A C 1
ATOM 2257 O O . ILE A 1 348 ? 31.625 43.947 40.510 1.00 34.90 374 ILE A O 1
ATOM 2262 N N . ALA A 1 349 ? 33.696 44.797 40.639 1.00 37.45 375 ALA A N 1
ATOM 2263 C CA . ALA A 1 349 ? 34.200 43.801 41.586 1.00 39.06 375 ALA A CA 1
ATOM 2264 C C . ALA A 1 349 ? 33.428 43.795 42.898 1.00 40.54 375 ALA A C 1
ATOM 2265 O O . ALA A 1 349 ? 33.155 42.736 43.430 1.00 44.61 375 ALA A O 1
ATOM 2267 N N . GLU A 1 350 ? 33.067 44.967 43.404 1.00 40.55 376 GLU A N 1
ATOM 2268 C CA . GLU A 1 350 ? 32.323 45.054 44.644 1.00 42.46 376 GLU A CA 1
ATOM 2269 C C . GLU A 1 350 ? 30.906 44.565 44.425 1.00 41.70 376 GLU A C 1
ATOM 2270 O O . GLU A 1 350 ? 30.344 43.877 45.283 1.00 38.04 376 GLU A O 1
ATOM 2276 N N . ALA A 1 351 ? 30.318 44.903 43.270 1.00 40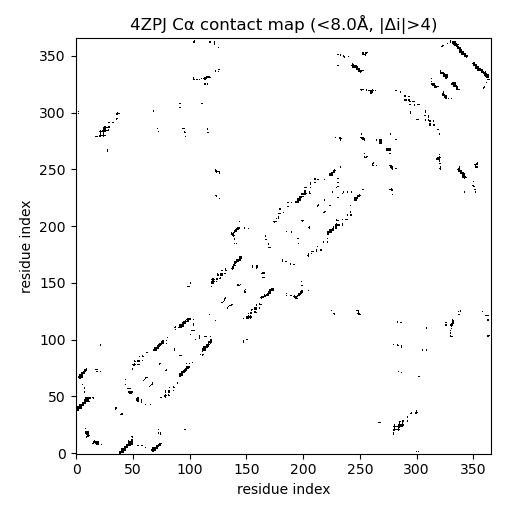.42 377 ALA A N 1
ATOM 2277 C CA . ALA A 1 351 ? 28.940 44.474 43.038 1.00 41.84 377 ALA A CA 1
ATOM 2278 C C . ALA A 1 351 ? 28.895 42.955 42.871 1.00 44.04 377 ALA A C 1
ATOM 2279 O O . ALA A 1 351 ? 28.040 42.286 43.455 1.00 45.62 377 ALA A O 1
ATOM 2281 N N . LEU A 1 352 ? 29.829 42.416 42.093 1.00 42.97 378 LEU A N 1
ATOM 2282 C CA . LEU A 1 352 ? 29.845 40.996 41.837 1.00 42.24 378 LEU A CA 1
ATOM 2283 C C . LEU A 1 352 ? 30.133 40.167 43.082 1.00 43.05 378 LEU A C 1
ATOM 2284 O O . LEU A 1 352 ? 29.607 39.068 43.239 1.00 42.98 378 LEU A O 1
ATOM 2289 N N . THR A 1 353 ? 30.967 40.696 43.959 1.00 44.10 379 THR A N 1
ATOM 2290 C CA . THR A 1 353 ? 31.260 40.046 45.211 1.00 45.66 379 THR A CA 1
ATOM 2291 C C . THR A 1 353 ? 29.997 39.974 46.039 1.00 47.02 379 THR A C 1
ATOM 2292 O O . THR A 1 353 ? 29.668 38.900 46.543 1.00 47.21 379 THR A O 1
ATOM 2296 N N . ALA A 1 354 ? 29.283 41.096 46.158 1.00 45.57 380 ALA A N 1
ATOM 2297 C CA . ALA A 1 354 ? 28.088 41.173 47.010 1.00 46.69 380 ALA A CA 1
ATOM 2298 C C . ALA A 1 354 ? 26.982 40.215 46.591 1.00 48.45 380 ALA A C 1
ATOM 2299 O O . ALA A 1 354 ? 26.288 39.685 47.424 1.00 48.45 380 ALA A O 1
ATOM 2301 N N . ILE A 1 355 ? 26.790 40.018 45.292 1.00 48.87 381 ILE A N 1
ATOM 2302 C CA . ILE A 1 355 ? 25.816 39.017 44.806 1.00 48.92 381 ILE A CA 1
ATOM 2303 C C . ILE A 1 355 ? 26.438 37.656 44.471 1.00 52.12 381 ILE A C 1
ATOM 2304 O O . ILE A 1 355 ? 25.837 36.844 43.723 1.00 54.59 381 ILE A O 1
ATOM 2309 N N . ASP A 1 356 ? 27.636 37.395 44.987 1.00 52.93 382 ASP A N 1
ATOM 2310 C CA . ASP A 1 356 ? 28.267 36.082 44.835 1.00 57.42 382 ASP A CA 1
ATOM 2311 C C . ASP A 1 356 ? 28.293 35.609 43.347 1.00 56.37 382 ASP A C 1
ATOM 2312 O O . ASP A 1 356 ? 28.170 34.428 43.054 1.00 53.99 382 ASP A O 1
ATOM 2317 N N . GLY A 1 357 ? 28.475 36.551 42.419 1.00 55.77 383 GLY A N 1
ATOM 2318 C CA . GLY A 1 357 ? 28.573 36.238 41.004 1.00 54.60 383 GLY A CA 1
ATOM 2319 C C . GLY A 1 357 ? 27.291 35.915 40.288 1.00 57.82 383 GLY A C 1
ATOM 2320 O O . GLY A 1 357 ? 27.317 35.663 39.073 1.00 64.39 383 GLY A O 1
ATOM 2321 N N . GLU A 1 358 ? 26.169 35.894 41.001 1.00 65.86 384 GLU A N 1
ATOM 2322 C CA . GLU A 1 358 ? 24.875 35.526 40.397 1.00 69.37 384 GLU A CA 1
ATOM 2323 C C . GLU A 1 358 ? 24.454 36.687 39.513 1.00 64.19 384 GLU A C 1
ATOM 2324 O O . GLU A 1 358 ? 23.461 37.359 39.730 1.00 68.78 384 GLU A O 1
ATOM 2330 N N . VAL A 1 359 ? 25.241 36.867 38.478 1.00 59.92 385 VAL A N 1
ATOM 2331 C CA . VAL A 1 359 ? 25.175 38.020 37.611 1.00 58.84 385 VAL A CA 1
ATOM 2332 C C . VAL A 1 359 ? 23.947 38.033 36.691 1.00 60.39 385 VAL A C 1
ATOM 2333 O O . VAL A 1 359 ? 23.593 39.058 36.158 1.00 59.95 385 VAL A O 1
ATOM 2337 N N . GLU A 1 360 ? 23.303 36.892 36.504 1.00 66.23 386 GLU A N 1
ATOM 2338 C CA . GLU A 1 360 ? 22.112 36.813 35.670 1.00 69.37 386 GLU A CA 1
ATOM 2339 C C . GLU A 1 360 ? 20.900 37.318 36.422 1.00 67.97 386 GLU A C 1
ATOM 2340 O O . GLU A 1 360 ? 19.854 37.529 35.836 1.00 71.90 386 GLU A O 1
ATOM 2346 N N . ASN A 1 361 ? 21.028 37.488 37.729 1.00 65.20 387 ASN A N 1
ATOM 2347 C CA . ASN A 1 361 ? 19.973 38.096 38.521 1.00 61.51 387 ASN A CA 1
ATOM 2348 C C . ASN A 1 361 ? 20.102 39.631 38.436 1.00 57.39 387 ASN A C 1
ATOM 2349 O O . ASN A 1 361 ? 20.760 40.258 39.265 1.00 55.55 387 ASN A O 1
ATOM 2354 N N . LYS A 1 362 ? 19.505 40.210 37.400 1.00 56.23 388 LYS A N 1
ATOM 2355 C CA . LYS A 1 362 ? 19.648 41.629 37.102 1.00 60.15 388 LYS A CA 1
ATOM 2356 C C . LYS A 1 362 ? 19.177 42.509 38.234 1.00 58.36 388 LYS A C 1
ATOM 2357 O O . LYS A 1 362 ? 19.783 43.551 38.501 1.00 57.49 388 LYS A O 1
ATOM 2363 N N . GLU A 1 363 ? 18.095 42.109 38.886 1.00 58.33 389 GLU A N 1
ATOM 2364 C CA . GLU A 1 363 ? 17.528 42.897 39.977 1.00 58.66 389 GLU A CA 1
ATOM 2365 C C . GLU A 1 363 ? 18.590 43.038 41.063 1.00 54.17 389 GLU A C 1
ATOM 2366 O O . GLU A 1 363 ? 18.895 44.148 41.482 1.00 49.50 389 GLU A O 1
ATOM 2372 N N . ALA A 1 364 ? 19.155 41.916 41.496 1.00 51.21 390 ALA A N 1
ATOM 2373 C CA . ALA A 1 364 ? 20.178 41.916 42.529 1.00 50.01 390 ALA A CA 1
ATOM 2374 C C . ALA A 1 364 ? 21.456 42.631 42.040 1.00 47.72 390 ALA A C 1
ATOM 2375 O O . ALA A 1 364 ? 22.080 43.317 42.790 1.00 46.17 390 ALA A O 1
ATOM 2377 N N . LEU A 1 365 ? 21.832 42.478 40.774 1.00 45.53 391 LEU A N 1
ATOM 2378 C CA . LEU A 1 365 ? 23.004 43.168 40.266 1.00 43.28 391 LEU A CA 1
ATOM 2379 C C . LEU A 1 365 ? 22.845 44.699 40.356 1.00 42.58 391 LEU A C 1
ATOM 2380 O O . LEU A 1 365 ? 23.750 45.442 40.829 1.00 40.40 391 LEU A O 1
ATOM 2385 N N . LEU A 1 366 ? 21.700 45.172 39.912 1.00 41.51 392 LEU A N 1
ATOM 2386 C CA . LEU A 1 366 ? 21.431 46.602 39.951 1.00 42.31 392 LEU A CA 1
ATOM 2387 C C . LEU A 1 366 ? 21.350 47.172 41.333 1.00 44.11 392 LEU A C 1
ATOM 2388 O O . LEU A 1 366 ? 21.855 48.299 41.541 1.00 42.53 392 LEU A O 1
ATOM 2393 N N . GLU A 1 367 ? 20.695 46.442 42.249 1.00 47.20 393 GLU A N 1
ATOM 2394 C CA . GLU A 1 367 ? 20.603 46.868 43.611 1.00 50.24 393 GLU A CA 1
ATOM 2395 C C . GLU A 1 367 ? 22.004 46.833 44.204 1.00 47.55 393 GLU A C 1
ATOM 2396 O O . GLU A 1 367 ? 22.356 47.736 44.967 1.00 44.72 393 GLU A O 1
ATOM 2402 N N . ALA A 1 368 ? 22.840 45.846 43.835 1.00 44.53 394 ALA A N 1
ATOM 2403 C CA . ALA A 1 368 ? 24.222 45.822 44.384 1.00 43.98 394 ALA A CA 1
ATOM 2404 C C . ALA A 1 368 ? 25.080 47.015 43.827 1.00 41.07 394 ALA A C 1
ATOM 2405 O O . ALA A 1 368 ? 25.776 47.719 44.587 1.00 39.21 394 ALA A O 1
ATOM 2407 N N . LEU A 1 369 ? 24.984 47.280 42.540 1.00 39.75 395 LEU A N 1
ATOM 2408 C CA . LEU A 1 369 ? 25.685 48.454 41.962 1.00 39.19 395 LEU A CA 1
ATOM 2409 C C . LEU A 1 369 ? 25.250 49.746 42.635 1.00 42.07 395 LEU A C 1
ATOM 2410 O O . LEU A 1 369 ? 26.114 50.545 43.007 1.00 42.42 395 LEU A O 1
ATOM 2415 N N . LYS A 1 370 ? 23.941 49.940 42.830 1.00 42.23 396 LYS A N 1
ATOM 2416 C CA . LYS A 1 370 ? 23.477 51.150 43.511 1.00 44.33 396 LYS A CA 1
ATOM 2417 C C . LYS A 1 370 ? 24.114 51.357 44.905 1.00 43.56 396 LYS A C 1
ATOM 2418 O O . LYS A 1 370 ? 24.326 52.513 45.346 1.00 40.85 396 LYS A O 1
ATOM 2424 N N . ALA A 1 371 ? 24.363 50.247 45.600 1.00 41.00 397 ALA A N 1
ATOM 2425 C CA . ALA A 1 371 ? 24.891 50.270 46.975 1.00 39.06 397 ALA A CA 1
ATOM 2426 C C . ALA A 1 371 ? 26.418 50.253 47.060 1.00 37.99 397 ALA A C 1
ATOM 2427 O O . ALA A 1 371 ? 26.985 50.293 48.137 1.00 42.15 397 ALA A O 1
ATOM 2429 N N . VAL A 1 372 ? 27.119 50.237 45.945 1.00 38.35 398 VAL A N 1
ATOM 2430 C CA . VAL A 1 372 ? 28.559 50.133 46.028 1.00 39.49 398 VAL A CA 1
ATOM 2431 C C . VAL A 1 372 ? 29.134 51.373 46.709 1.00 40.01 398 VAL A C 1
ATOM 2432 O O . VAL A 1 372 ? 28.792 52.502 46.330 1.00 40.18 398 VAL A O 1
ATOM 2436 N N . GLU A 1 373 ? 30.054 51.142 47.641 1.00 38.50 399 GLU A N 1
ATOM 2437 C CA . GLU A 1 373 ? 30.777 52.169 48.317 1.00 42.27 399 GLU A CA 1
ATOM 2438 C C . GLU A 1 373 ? 32.173 51.711 48.790 1.00 39.79 399 GLU A C 1
ATOM 2439 O O . GLU A 1 373 ? 32.305 50.693 49.428 1.00 39.34 399 GLU A O 1
ATOM 2445 N N . PHE A 1 374 ? 33.210 52.510 48.567 1.00 37.29 400 PHE A N 1
ATOM 2446 C CA . PHE A 1 374 ? 34.530 52.126 49.045 1.00 37.62 400 PHE A CA 1
ATOM 2447 C C . PHE A 1 374 ? 35.371 53.389 49.082 1.00 39.22 400 PHE A C 1
ATOM 2448 O O . PHE A 1 374 ? 34.975 54.430 48.525 1.00 38.52 400 PHE A O 1
ATOM 2456 N N . THR A 1 375 ? 36.503 53.278 49.771 1.00 39.81 401 THR A N 1
ATOM 2457 C CA . THR A 1 375 ? 37.564 54.266 49.755 1.00 40.82 401 THR A CA 1
ATOM 2458 C C . THR A 1 375 ? 38.447 53.955 48.591 1.00 40.13 401 THR A C 1
ATOM 2459 O O . THR A 1 375 ? 39.130 52.951 48.612 1.00 36.44 401 THR A O 1
ATOM 2463 N N . GLY A 1 376 ? 38.382 54.801 47.554 1.00 39.07 402 GLY A N 1
ATOM 2464 C CA . GLY A 1 376 ? 39.261 54.672 46.411 1.00 35.38 402 GLY A CA 1
ATOM 2465 C C . GLY A 1 376 ? 40.480 55.589 46.445 1.00 34.15 402 GLY A C 1
ATOM 2466 O O . GLY A 1 376 ? 40.752 56.306 47.436 1.00 33.60 402 GLY A O 1
ATOM 2467 N N . PRO A 1 377 ? 41.230 55.593 45.341 1.00 34.92 403 PRO A N 1
ATOM 2468 C CA . PRO A 1 377 ? 42.453 56.351 45.319 1.00 33.25 403 PRO A CA 1
ATOM 2469 C C . PRO A 1 377 ? 42.255 57.847 45.440 1.00 34.91 403 PRO A C 1
ATOM 2470 O O . PRO A 1 377 ? 43.215 58.535 45.778 1.00 41.41 403 PRO A O 1
ATOM 2474 N N . ALA A 1 378 ? 41.058 58.365 45.160 1.00 36.47 404 ALA A N 1
ATOM 2475 C CA . ALA A 1 378 ? 40.794 59.822 45.302 1.00 34.26 404 ALA A CA 1
ATOM 2476 C C . ALA A 1 378 ? 40.040 60.112 46.589 1.00 34.53 404 ALA A C 1
ATOM 2477 O O . ALA A 1 378 ? 39.901 61.253 46.991 1.00 36.24 404 ALA A O 1
ATOM 2479 N N . GLY A 1 379 ? 39.605 59.070 47.286 1.00 35.58 405 GLY A N 1
ATOM 2480 C CA . GLY A 1 379 ? 38.707 59.238 48.436 1.00 32.67 405 GLY A CA 1
ATOM 2481 C C . GLY A 1 379 ? 37.508 58.355 48.260 1.00 32.69 405 GLY A C 1
ATOM 2482 O O . GLY A 1 379 ? 37.487 57.410 47.404 1.00 31.72 405 GLY A O 1
ATOM 2483 N N . ASN A 1 380 ? 36.487 58.647 49.035 1.00 33.78 406 ASN A N 1
ATOM 2484 C CA . ASN A 1 380 ? 35.328 57.793 49.046 1.00 36.22 406 ASN A CA 1
ATOM 2485 C C . ASN A 1 380 ? 34.486 58.002 47.780 1.00 34.71 406 ASN A C 1
ATOM 2486 O O . ASN A 1 380 ? 34.449 59.091 47.208 1.00 31.57 406 ASN A O 1
ATOM 2491 N N . PHE A 1 381 ? 33.881 56.911 47.336 1.00 34.81 407 PHE A N 1
ATOM 2492 C CA . PHE A 1 381 ? 33.143 56.868 46.142 1.00 34.36 407 PHE A CA 1
ATOM 2493 C C . PHE A 1 381 ? 31.868 56.119 46.445 1.00 35.26 407 PHE A C 1
ATOM 2494 O O . PHE A 1 381 ? 31.876 54.995 47.064 1.00 32.77 407 PHE A O 1
ATOM 2502 N N . ARG A 1 382 ? 30.782 56.735 45.949 1.00 33.66 408 ARG A N 1
ATOM 2503 C CA . ARG A 1 382 ? 29.510 56.097 45.838 1.00 33.82 408 ARG A CA 1
ATOM 2504 C C . ARG A 1 382 ? 28.733 56.728 44.691 1.00 34.81 408 ARG A C 1
ATOM 2505 O O . ARG A 1 382 ? 29.197 57.677 44.054 1.00 30.58 408 ARG A O 1
ATOM 2513 N N . PHE A 1 383 ? 27.543 56.182 44.443 1.00 37.66 409 PHE A N 1
ATOM 2514 C CA . PHE A 1 383 ? 26.685 56.613 43.334 1.00 37.43 409 PHE A CA 1
ATOM 2515 C C . PHE A 1 383 ? 25.578 57.469 43.886 1.00 37.27 409 PHE A C 1
ATOM 2516 O O . PHE A 1 383 ? 25.032 57.158 44.893 1.00 34.23 409 PHE A O 1
ATOM 2524 N N . HIS A 1 384 ? 25.195 58.521 43.171 1.00 36.83 410 HIS A N 1
ATOM 2525 C CA . HIS A 1 384 ? 23.982 59.213 43.554 1.00 35.46 410 HIS A CA 1
ATOM 2526 C C . HIS A 1 384 ? 22.775 58.270 43.380 1.00 36.90 410 HIS A C 1
ATOM 2527 O O . HIS A 1 384 ? 22.624 57.583 42.340 1.00 36.05 410 HIS A O 1
ATOM 2534 N N . PRO A 1 385 ? 21.895 58.232 44.380 1.00 38.17 411 PRO A N 1
ATOM 2535 C CA . PRO A 1 385 ? 20.774 57.294 44.272 1.00 39.56 411 PRO A CA 1
ATOM 2536 C C . PRO A 1 385 ? 19.777 57.636 43.147 1.00 39.51 411 PRO A C 1
ATOM 2537 O O . PRO A 1 385 ? 19.001 56.798 42.766 1.00 38.21 411 PRO A O 1
ATOM 2541 N N . GLU A 1 386 ? 19.774 58.863 42.666 1.00 39.91 412 GLU A N 1
ATOM 2542 C CA . GLU A 1 386 ? 18.848 59.264 41.607 1.00 39.43 412 GLU A CA 1
ATOM 2543 C C . GLU A 1 386 ? 19.512 59.418 40.252 1.00 38.05 412 GLU A C 1
ATOM 2544 O O . GLU A 1 386 ? 18.979 58.913 39.302 1.00 39.15 412 GLU A O 1
ATOM 2550 N N . SER A 1 387 ? 20.675 60.054 40.152 1.00 36.23 413 SER A N 1
ATOM 2551 C CA . SER A 1 387 ? 21.348 60.197 38.836 1.00 36.14 413 SER A CA 1
ATOM 2552 C C . SER A 1 387 ? 22.173 58.984 38.435 1.00 35.18 413 SER A C 1
ATOM 2553 O O . SER A 1 387 ? 22.433 58.730 37.244 1.00 34.61 413 SER A O 1
ATOM 2556 N N . GLN A 1 388 ? 22.591 58.237 39.442 1.00 34.75 414 GLN A N 1
ATOM 2557 C CA . GLN A 1 388 ? 23.546 57.130 39.294 1.00 34.83 414 GLN A CA 1
ATOM 2558 C C . GLN A 1 388 ? 24.856 57.579 38.694 1.00 34.91 414 GLN A C 1
ATOM 2559 O O . GLN A 1 388 ? 25.583 56.793 38.107 1.00 35.83 414 GLN A O 1
ATOM 2565 N N . GLY A 1 389 ? 25.170 58.855 38.891 1.00 35.98 415 GLY A N 1
ATOM 2566 C CA . GLY A 1 389 ? 26.473 59.406 38.552 1.00 34.25 415 GLY A CA 1
ATOM 2567 C C . GLY A 1 389 ? 27.239 59.387 39.868 1.00 33.97 415 GLY A C 1
ATOM 2568 O O . GLY A 1 389 ? 26.737 58.870 40.889 1.00 35.06 415 GLY A O 1
ATOM 2569 N N . PRO A 1 390 ? 28.472 59.896 39.853 1.00 34.78 416 PRO A N 1
ATOM 2570 C CA . PRO A 1 390 ? 29.363 59.797 40.996 1.00 34.22 416 PRO A CA 1
ATOM 2571 C C . PRO A 1 390 ? 29.136 60.810 42.063 1.00 34.20 416 PRO A C 1
ATOM 2572 O O . PRO A 1 390 ? 28.877 61.946 41.761 1.00 37.74 416 PRO A O 1
ATOM 2576 N N . VAL A 1 391 ? 29.215 60.370 43.306 1.00 35.85 417 VAL A N 1
ATOM 2577 C CA . VAL A 1 391 ? 29.247 61.212 44.471 1.00 36.90 417 VAL A CA 1
ATOM 2578 C C . VAL A 1 391 ? 30.642 60.893 45.064 1.00 37.91 417 VAL A C 1
ATOM 2579 O O . VAL A 1 391 ? 30.886 59.820 45.594 1.00 40.95 417 VAL A O 1
ATOM 2583 N N . THR A 1 392 ? 31.568 61.822 44.929 1.00 38.92 418 THR A N 1
ATOM 2584 C CA . THR A 1 392 ? 32.981 61.519 45.108 1.00 38.04 418 THR A CA 1
ATOM 2585 C C . THR A 1 392 ? 33.795 62.721 45.613 1.00 36.46 418 THR A C 1
ATOM 2586 O O . THR A 1 392 ? 33.301 63.860 45.716 1.00 37.19 418 THR A O 1
ATOM 2590 N N . THR A 1 393 ? 35.059 62.474 45.936 1.00 34.11 419 THR A N 1
ATOM 2591 C CA . THR A 1 393 ? 35.917 63.481 46.516 1.00 31.01 419 THR A CA 1
ATOM 2592 C C . THR A 1 393 ? 36.629 64.147 45.331 1.00 32.79 419 THR A C 1
ATOM 2593 O O . THR A 1 393 ? 37.229 63.460 44.528 1.00 35.46 419 THR A O 1
ATOM 2597 N N . ILE A 1 394 ? 36.497 65.459 45.178 1.00 30.78 420 ILE A N 1
ATOM 2598 C CA . ILE A 1 394 ? 37.230 66.178 44.152 1.00 30.82 420 ILE A CA 1
ATOM 2599 C C . ILE A 1 394 ? 38.488 66.784 44.797 1.00 31.62 420 ILE A C 1
ATOM 2600 O O . ILE A 1 394 ? 38.387 67.297 45.893 1.00 30.74 420 ILE A O 1
ATOM 2605 N N . LEU A 1 395 ? 39.643 66.725 44.095 1.00 30.69 421 LEU A N 1
ATOM 2606 C CA . LEU A 1 395 ? 40.923 67.194 44.592 1.00 32.04 421 LEU A CA 1
ATOM 2607 C C . LEU A 1 395 ? 41.218 68.507 43.971 1.00 32.96 421 LEU A C 1
ATOM 2608 O O . LEU A 1 395 ? 41.155 68.636 42.760 1.00 36.22 421 LEU A O 1
ATOM 2613 N N . LEU A 1 396 ? 41.472 69.512 44.797 1.00 35.53 422 LEU A N 1
ATOM 2614 C CA . LEU A 1 396 ? 42.023 70.756 44.309 1.00 38.27 422 LEU A CA 1
ATOM 2615 C C . LEU A 1 396 ? 43.541 70.696 44.360 1.00 37.61 422 LEU A C 1
ATOM 2616 O O . LEU A 1 396 ? 44.111 70.549 45.430 1.00 35.89 422 LEU A O 1
ATOM 2621 N N . CYS A 1 397 ? 44.172 70.927 43.223 1.00 36.56 423 CYS A N 1
ATOM 2622 C CA . CYS A 1 397 ? 45.574 70.737 43.091 1.00 37.50 423 CYS A CA 1
ATOM 2623 C C . CYS A 1 397 ? 46.324 71.945 42.529 1.00 38.41 423 CYS A C 1
ATOM 2624 O O . CYS A 1 397 ? 45.742 72.876 41.953 1.00 38.14 423 CYS A O 1
ATOM 2627 N N . ARG A 1 398 ? 47.626 71.905 42.710 1.00 35.28 424 ARG A N 1
ATOM 2628 C CA . ARG A 1 398 ? 48.505 72.873 42.126 1.00 37.85 424 ARG A CA 1
ATOM 2629 C C . ARG A 1 398 ? 49.663 72.130 41.520 1.00 37.06 424 ARG A C 1
ATOM 2630 O O . ARG A 1 398 ? 50.183 71.156 42.145 1.00 33.76 424 ARG A O 1
ATOM 2638 N N . VAL A 1 399 ? 50.071 72.581 40.322 1.00 32.92 425 VAL A N 1
ATOM 2639 C CA . VAL A 1 399 ? 51.247 72.044 39.665 1.00 32.06 425 VAL A CA 1
ATOM 2640 C C . VAL A 1 399 ? 52.488 72.545 40.317 1.00 33.18 425 VAL A C 1
ATOM 2641 O O . VAL A 1 399 ? 52.708 73.755 40.409 1.00 37.37 425 VAL A O 1
ATOM 2645 N N . GLU A 1 400 ? 53.339 71.619 40.704 1.00 33.89 426 GLU A N 1
ATOM 2646 C CA . GLU A 1 400 ? 54.621 71.934 41.327 1.00 37.45 426 GLU A CA 1
ATOM 2647 C C . GLU A 1 400 ? 55.692 71.140 40.633 1.00 36.99 426 GLU A C 1
ATOM 2648 O O . GLU A 1 400 ? 55.409 70.251 39.818 1.00 35.28 426 GLU A O 1
ATOM 2654 N N . GLN A 1 401 ? 56.922 71.578 40.858 1.00 38.54 427 GLN A N 1
ATOM 2655 C CA . GLN A 1 401 ? 58.112 70.880 40.384 1.00 40.01 427 GLN A CA 1
ATOM 2656 C C . GLN A 1 401 ? 58.848 70.270 41.579 1.00 39.29 427 GLN A C 1
ATOM 2657 O O . GLN A 1 401 ? 59.165 70.964 42.520 1.00 35.54 427 GLN A O 1
ATOM 2663 N N . LEU A 1 402 ? 59.104 68.967 41.481 1.00 39.07 428 LEU A N 1
ATOM 2664 C CA . LEU A 1 402 ? 59.855 68.222 42.449 1.00 39.80 428 LEU A CA 1
ATOM 2665 C C . LEU A 1 402 ? 61.383 68.397 42.296 1.00 40.59 428 LEU A C 1
ATOM 2666 O O . LEU A 1 402 ? 61.897 68.940 41.305 1.00 41.03 428 LEU A O 1
ATOM 2671 N N . ASP A 1 403 ? 62.113 67.964 43.323 1.00 39.45 429 ASP A N 1
ATOM 2672 C CA . ASP A 1 403 ? 63.532 68.238 43.380 1.00 39.14 429 ASP A CA 1
ATOM 2673 C C . ASP A 1 403 ? 64.298 67.483 42.260 1.00 38.54 429 ASP A C 1
ATOM 2674 O O . ASP A 1 403 ? 65.398 67.874 41.951 1.00 38.82 429 ASP A O 1
ATOM 2679 N N . ASP A 1 404 ? 63.715 66.431 41.672 1.00 37.80 430 ASP A N 1
ATOM 2680 C CA . ASP A 1 404 ? 64.312 65.714 40.569 1.00 40.03 430 ASP A CA 1
ATOM 2681 C C . ASP A 1 404 ? 63.935 66.275 39.187 1.00 40.41 430 ASP A C 1
ATOM 2682 O O . ASP A 1 404 ? 64.352 65.713 38.162 1.00 38.58 430 ASP A O 1
ATOM 2687 N N . GLY A 1 405 ? 63.140 67.353 39.158 1.00 40.06 431 GLY A N 1
ATOM 2688 C CA . GLY A 1 405 ? 62.673 67.956 37.887 1.00 40.58 431 GLY A CA 1
ATOM 2689 C C . GLY A 1 405 ? 61.268 67.617 37.456 1.00 40.90 431 GLY A C 1
ATOM 2690 O O . GLY A 1 405 ? 60.689 68.311 36.630 1.00 40.32 431 GLY A O 1
ATOM 2691 N N . THR A 1 406 ? 60.696 66.572 38.052 1.00 42.56 432 THR A N 1
ATOM 2692 C CA . THR A 1 406 ? 59.389 66.100 37.677 1.00 41.07 432 THR A CA 1
ATOM 2693 C C . THR A 1 406 ? 58.342 67.115 38.088 1.00 41.65 432 THR A C 1
ATOM 2694 O O . THR A 1 406 ? 58.430 67.699 39.182 1.00 43.86 432 THR A O 1
ATOM 2698 N N . TYR A 1 407 ? 57.328 67.249 37.230 1.00 39.71 433 TYR A N 1
ATOM 2699 C CA . TYR A 1 407 ? 56.162 68.100 37.435 1.00 39.94 433 TYR A CA 1
ATOM 2700 C C . TYR A 1 407 ? 55.042 67.296 38.024 1.00 40.03 433 TYR A C 1
ATOM 2701 O O . TYR A 1 407 ? 54.816 66.210 37.608 1.00 37.26 433 TYR A O 1
ATOM 2710 N N . ALA A 1 408 ? 54.368 67.825 39.037 1.00 39.28 434 ALA A N 1
ATOM 2711 C CA . ALA A 1 408 ? 53.448 67.012 39.841 1.00 39.83 434 ALA A CA 1
ATOM 2712 C C . ALA A 1 408 ? 52.221 67.835 40.130 1.00 38.49 434 ALA A C 1
ATOM 2713 O O . ALA A 1 408 ? 52.356 68.970 40.503 1.00 37.57 434 ALA A O 1
ATOM 2715 N N . ASN A 1 409 ? 51.039 67.252 40.066 1.00 37.85 435 ASN A N 1
ATOM 2716 C CA . ASN A 1 409 ? 49.842 67.896 40.655 1.00 37.20 435 ASN A CA 1
ATOM 2717 C C . ASN A 1 409 ? 49.701 67.586 42.137 1.00 36.24 435 ASN A C 1
ATOM 2718 O O . ASN A 1 409 ? 49.445 66.436 42.502 1.00 37.13 435 ASN A O 1
ATOM 2723 N N . ILE A 1 410 ? 49.886 68.601 42.972 1.00 33.91 436 ILE A N 1
ATOM 2724 C CA . ILE A 1 410 ? 49.910 68.427 44.413 1.00 35.81 436 ILE A CA 1
ATOM 2725 C C . ILE A 1 410 ? 48.562 68.850 44.999 1.00 35.14 436 ILE A C 1
ATOM 2726 O O . ILE A 1 410 ? 47.993 69.907 44.623 1.00 35.08 436 ILE A O 1
ATOM 2731 N N . VAL A 1 411 ? 48.032 68.028 45.899 1.00 34.78 437 VAL A N 1
ATOM 2732 C CA . VAL A 1 411 ? 46.721 68.296 46.472 1.00 35.38 437 VAL A CA 1
ATOM 2733 C C . VAL A 1 411 ? 46.779 69.382 47.535 1.00 35.48 437 VAL A C 1
ATOM 2734 O O . VAL A 1 411 ? 47.534 69.258 48.491 1.00 34.93 437 VAL A O 1
ATOM 2738 N N . VAL A 1 412 ? 45.999 70.453 47.361 1.00 33.97 438 VAL A N 1
ATOM 2739 C CA . VAL A 1 412 ? 45.951 71.521 48.378 1.00 35.67 438 VAL A CA 1
ATOM 2740 C C . VAL A 1 412 ? 44.692 71.474 49.233 1.00 36.11 438 VAL A C 1
ATOM 2741 O O . VAL A 1 412 ? 44.705 71.925 50.395 1.00 36.37 438 VAL A O 1
ATOM 2745 N N . ASP A 1 413 ? 43.639 70.867 48.703 1.00 33.47 439 ASP A N 1
ATOM 2746 C CA . ASP A 1 413 ? 42.363 70.842 49.340 1.00 35.20 439 ASP A CA 1
ATOM 2747 C C . ASP A 1 413 ? 41.471 69.773 48.705 1.00 35.49 439 ASP A C 1
ATOM 2748 O O . ASP A 1 413 ? 41.686 69.349 47.536 1.00 30.49 439 ASP A O 1
ATOM 2753 N N . ARG A 1 414 ? 40.530 69.296 49.519 1.00 34.37 440 ARG A N 1
ATOM 2754 C CA . ARG A 1 414 ? 39.626 68.244 49.139 1.00 35.30 440 ARG A CA 1
ATOM 2755 C C . ARG A 1 414 ? 38.196 68.684 49.313 1.00 34.54 440 ARG A C 1
ATOM 2756 O O . ARG A 1 414 ? 37.882 69.338 50.298 1.00 33.84 440 ARG A O 1
ATOM 2764 N N . ILE A 1 415 ? 37.326 68.324 48.369 1.00 36.15 441 ILE A N 1
ATOM 2765 C CA . ILE A 1 415 ? 35.857 68.587 48.462 1.00 37.58 441 ILE A CA 1
ATOM 2766 C C . ILE A 1 415 ? 35.206 67.211 48.410 1.00 34.83 441 ILE A C 1
ATOM 2767 O O . ILE A 1 415 ? 35.191 66.568 47.365 1.00 35.44 441 ILE A O 1
ATOM 2772 N N . PRO A 1 416 ? 34.750 66.705 49.548 1.00 37.46 442 PRO A N 1
ATOM 2773 C CA . PRO A 1 416 ? 34.100 65.348 49.619 1.00 37.81 442 PRO A CA 1
ATOM 2774 C C . PRO A 1 416 ? 32.660 65.379 49.105 1.00 37.47 442 PRO A C 1
ATOM 2775 O O . PRO A 1 416 ? 32.004 66.450 49.084 1.00 40.02 442 PRO A O 1
ATOM 2779 N N . ASP A 1 417 ? 32.183 64.229 48.681 1.00 35.79 443 ASP A N 1
ATOM 2780 C CA . ASP A 1 417 ? 30.762 64.047 48.413 1.00 36.92 443 ASP A CA 1
ATOM 2781 C C . ASP A 1 417 ? 30.225 65.088 47.439 1.00 33.69 443 ASP A C 1
ATOM 2782 O O . ASP A 1 417 ? 29.126 65.611 47.570 1.00 33.66 443 ASP A O 1
ATOM 2787 N N . PHE A 1 418 ? 31.012 65.351 46.427 1.00 32.60 444 PHE A N 1
ATOM 2788 C CA . PHE A 1 418 ? 30.590 66.241 45.393 1.00 31.88 444 PHE A CA 1
ATOM 2789 C C . PHE A 1 418 ? 29.865 65.459 44.277 1.00 31.55 444 PHE A C 1
ATOM 2790 O O . PHE A 1 418 ? 30.455 64.615 43.597 1.00 31.09 444 PHE A O 1
ATOM 2798 N N . ASP A 1 419 ? 28.573 65.730 44.111 1.00 31.10 445 ASP A N 1
ATOM 2799 C CA . ASP A 1 419 ? 27.775 64.993 43.150 1.00 32.70 445 ASP A CA 1
ATOM 2800 C C . ASP A 1 419 ? 27.643 65.689 41.799 1.00 34.51 445 ASP A C 1
ATOM 2801 O O . ASP A 1 419 ? 28.121 66.821 41.629 1.00 36.66 445 ASP A O 1
ATOM 2806 N N . ASP A 1 420 ? 26.995 65.017 40.859 1.00 33.26 446 ASP A N 1
ATOM 2807 C CA . ASP A 1 420 ? 26.892 65.533 39.497 1.00 35.84 446 ASP A CA 1
ATOM 2808 C C . ASP A 1 420 ? 25.646 66.418 39.281 1.00 37.81 446 ASP A C 1
ATOM 2809 O O . ASP A 1 420 ? 25.245 66.696 38.172 1.00 42.32 446 ASP A O 1
ATOM 2814 N N . LEU A 1 421 ? 25.049 66.906 40.349 1.00 37.85 447 LEU A N 1
ATOM 2815 C CA . LEU A 1 421 ? 23.831 67.641 40.210 1.00 40.78 447 LEU A CA 1
ATOM 2816 C C . LEU A 1 421 ? 23.970 69.021 40.780 1.00 42.87 447 LEU A C 1
ATOM 2817 O O . LEU A 1 421 ? 23.014 69.742 40.775 1.00 45.94 447 LEU A O 1
ATOM 2822 N N . SER A 1 422 ? 25.139 69.399 41.278 1.00 45.24 448 SER A N 1
ATOM 2823 C CA . SER A 1 422 ? 25.209 70.557 42.199 1.00 51.05 448 SER A CA 1
ATOM 2824 C C . SER A 1 422 ? 25.778 71.795 41.450 1.00 51.31 448 SER A C 1
ATOM 2825 O O . SER A 1 422 ? 26.512 72.599 42.014 1.00 51.39 448 SER A O 1
ATOM 2828 N N . PHE A 1 423 ? 25.421 71.910 40.171 1.00 51.25 449 PHE A N 1
ATOM 2829 C CA . PHE A 1 423 ? 25.986 72.895 39.251 1.00 52.47 449 PHE A CA 1
ATOM 2830 C C . PHE A 1 423 ? 25.174 72.872 37.956 1.00 58.38 449 PHE A C 1
ATOM 2831 O O . PHE A 1 423 ? 24.286 72.003 37.791 1.00 54.06 449 PHE A O 1
#

Solvent-accessible surface area: 14139 Å² total

Nearest PDB structures (foldseek):
  4zpj-assembly1_A  TM=1.002E+00  e=7.775E-73  Sphaerobacter thermophilus DSM 20745
  4evs-assembly1_A  TM=9.020E-01  e=3.566E-32  Rhodopseudomonas palustris CGA009
  4f06-assembly1_A  TM=9.041E-01  e=5.590E-31  Rhodopseudomonas palustris HaA2
  3i45-assembly1_A  TM=8.528E-01  e=2.853E-23  Rhodospirillum rubrum ATCC 11170
  7s6e-assembly1_A  TM=8.250E-01  e=4.731E-22  Synechococcus sp. CC9311

CATH classification: 3.40.50.2300 (+1 more: 3.40.50.2300)

Radius of gyration: 20.14 Å; Cα contacts (8 Å, |Δi|>4): 824; chains: 1; bounding box: 50×65×38 Å

Foldseek 3Di:
DAAEEEEEEACDDPLNVLRVLLVLLQVLQQVVLPAFLPHHYDYDYDHQNPDLVSLQVSVCCCVPPVVHLEYEEDAALSNCVSCVVVDVVSAAYEYLHHQDLCCQAPLVHDLRYAYQAHNQLQQFQVVLVCCVVPVPWAEEEEEAPDDSGVVVVSNQVSNVVVRHYYQYYQYDYPPDQDCVVSLVVVVVSCVVTQAYEYEYFQDVVLLNVLQVCVVVPVVVPHAYAYECRSCKLVCVVSNPPSQAFHKGKADDWCQDPDPQSVVVQVSSCVVVVNRGRTSSNQSSNSSNNLQSQLSNVVRNPSNPSVSSSVSSQPDWDQHSQGIWHADNRSSYIQAKMFMWGWHADPVGDIGTHGDDIDGRRHRHPD

Secondary structure (DSSP, 8-state):
--EEEEEEE--SSTTHHHHHHHHHHHHHHHHHT--BTTB-EEEEEEE-TT-HHHHHHHHHHHHHTS--SEEEE---HHHHHHHHHHHHHT--EEESS---THHHHS----TTEEESS--TTTTTHHHHHHHHHTT-----EEEESSHHHHH--HHHHHHHHTT-----EEEE-TT-S--HHHHHHHHHHGGG-S-EEEE--SSHHHHHHHHHHHHTT-TTTS-EEE-GGGG-TTTHHHHGGGGTT-EEEES--TT--SHHHHHHHHHHHHHTTTPPP-HHHHHHHHHHHHHHHHHHHTTT-TT-HHHHHHHHHH-EEEEBTEEEEE-TTT-SEEEEEEEEEEEE-TTS-EEEEEEEEEEEE-TT--

InterPro domains:
  IPR006311 Twin-arginine translocation pathway, signal sequence [PS51318] (1-37)
  IPR028081 Leucine-binding protein domain [PF13458] (80-426)
  IPR028082 Periplasmic binding protein-like I [SSF53822] (80-436)
  IPR051010 Branched-chain amino acid transport protein [PTHR30483] (23-432)

Organism: Sphaerobacter thermophilus (strain ATCC 49802 / DSM 20745 / KCCM 41009 / NCIMB 13125 / S 6022) (NCBI:txid479434)

Sequence (366 aa):
EPIRIGVLLTLSGPQGVVNGEGNLRGLTLALDQAGQFGGRPVELIIEDSAGQPEEQAITKTRQLIERDRVHLIAGITLSNEAAAVRDILVQAEPTIVTNAGLQALTRDPARSPYLFRVSFANGQYDAPAADYAYETLGYRRVLHAADYAAGHEEAAFRSRFEQAGGEIVDEVVAPIGTQDFGPYLQRIEQAAAEADAVFAFHGTSTDAIRFLVQYQEFGLKDSIPLIPSGADVDQSILPEIGDAALGLVSGTLYTAYNDTPESQEFVEAFTARHEGILPGLVDYAGYIGGRVIAEALTAIDGEVENKEALLEALKAVEFTGPAGNFRFHPESQGPVTTILLCRVEQLDDGTYANIVVDRIPDFDDLSF